Protein AF-A0A098VR65-F1 (afdb_monomer_lite)

Foldseek 3Di:
DDDPPPDPPDDPVNVVVVVVVVVVVVVVVVVVVVVCVVPPPDDDDDDPDDDDDDDDDDDDDDDDPDPPPDPPVVVVVVVVVVVVVVVVVVVVVVVPDPDPPPPPPVPPPPPVDPPPVVVVVVVVVVVVVVVVPPDDDPPPDPPPDPDVPFAWDWDQDPVRDTDTDGPVVNVVVVVVCVVVPPPVPPPPCDPDPPDPPDPPPCPDDDPVPPPPPDDDDDDDFDPDPVSNVVVVVVVVVVVVVVVVVVVVVVVVVVVVVVVVVVVVVVVVVVVVVVVVVVVPDDPPDD

Radius of gyration: 36.66 Å; chains: 1; bounding box: 61×102×106 Å

InterPro domains:
  IPR025066 Coiled-coil domain-containing protein 174-like [PTHR15885] (1-271)

Secondary structure (DSSP, 8-state):
-----------HHHHHHHHHHHHHHHHHHHHHHHHHTTTTT--------PPPP-----PPPP--------HHHHHHHHHHHHHHHHHHHHHHHHHSSS------GGGS--TT---THHHHHHHHHHHHHHTT--SS-----------TTPPEEEEE-TTS-EEEEEHHHHHHHHHHHHHTT-------------------------GGG----SS-------SSHHHHHHHHHHHHHHHHHHHHHHHHHHHHHHHHHHHHHHHHHHHHHHHHHHHHHHHT------

pLDDT: mean 73.15, std 18.18, range [39.41, 98.38]

Organism: NCBI:txid1485682

Structure (mmCIF, N/CA/C/O backbone):
data_AF-A0A098VR65-F1
#
_entry.id   AF-A0A098VR65-F1
#
loop_
_atom_site.group_PDB
_atom_site.id
_atom_site.type_symbol
_atom_site.label_atom_id
_atom_site.label_alt_id
_atom_site.label_comp_id
_atom_site.label_asym_id
_atom_site.label_entity_id
_atom_site.label_seq_id
_atom_site.pdbx_PDB_ins_code
_atom_site.Cartn_x
_atom_site.Cartn_y
_atom_site.Cartn_z
_atom_site.occupancy
_atom_site.B_iso_or_equiv
_atom_site.auth_seq_id
_atom_site.auth_comp_id
_atom_site.auth_asym_id
_atom_site.auth_atom_id
_atom_site.pdbx_PDB_model_num
ATOM 1 N N . MET A 1 1 ? 15.413 -15.445 46.613 1.00 42.34 1 MET A N 1
ATOM 2 C CA . MET A 1 1 ? 15.550 -13.972 46.641 1.00 42.34 1 MET A CA 1
ATOM 3 C C . MET A 1 1 ? 14.352 -13.384 45.907 1.00 42.34 1 MET A C 1
ATOM 5 O O . MET A 1 1 ? 14.275 -13.543 44.699 1.00 42.34 1 MET A O 1
ATOM 9 N N . ASN A 1 2 ? 13.387 -12.808 46.631 1.00 39.41 2 ASN A N 1
ATOM 10 C CA . ASN A 1 2 ? 12.180 -12.217 46.042 1.00 39.41 2 ASN A CA 1
ATOM 11 C C . ASN A 1 2 ? 12.468 -10.777 45.615 1.00 39.41 2 ASN A C 1
ATOM 13 O O . ASN A 1 2 ? 12.730 -9.915 46.453 1.00 39.41 2 ASN A O 1
ATOM 17 N N . VAL A 1 3 ? 12.433 -10.530 44.307 1.00 58.72 3 VAL A N 1
ATOM 18 C CA . VAL A 1 3 ? 12.558 -9.192 43.729 1.00 58.72 3 VAL A CA 1
ATOM 19 C C . VAL A 1 3 ? 11.174 -8.550 43.758 1.00 58.72 3 VAL A C 1
ATOM 21 O O . VAL A 1 3 ? 10.331 -8.810 42.903 1.00 58.72 3 VAL A O 1
ATOM 24 N N . ASN A 1 4 ? 10.920 -7.734 44.779 1.00 51.53 4 ASN A N 1
ATOM 25 C CA . ASN A 1 4 ? 9.705 -6.931 44.863 1.00 51.53 4 ASN A CA 1
ATOM 26 C C . ASN A 1 4 ? 9.792 -5.779 43.850 1.00 51.53 4 ASN A C 1
ATOM 28 O O . ASN A 1 4 ? 10.415 -4.751 44.119 1.00 51.53 4 ASN A O 1
ATOM 32 N N . ASN A 1 5 ? 9.153 -5.938 42.690 1.00 53.94 5 ASN A N 1
ATOM 33 C CA . ASN A 1 5 ? 8.942 -4.843 41.746 1.00 53.94 5 ASN A CA 1
ATOM 34 C C . ASN A 1 5 ? 7.901 -3.868 42.314 1.00 53.94 5 ASN A C 1
ATOM 36 O O . ASN A 1 5 ? 6.694 -4.040 42.159 1.00 53.94 5 ASN A O 1
ATOM 40 N N . SER A 1 6 ? 8.390 -2.827 42.987 1.00 48.03 6 SER A N 1
ATOM 41 C CA . SER A 1 6 ? 7.591 -1.679 43.414 1.00 48.03 6 SER A CA 1
ATOM 42 C C . SER A 1 6 ? 7.274 -0.800 42.202 1.00 48.03 6 SER A C 1
ATOM 44 O O . SER A 1 6 ? 7.999 0.142 41.873 1.00 48.03 6 SER A O 1
ATOM 46 N N . TYR A 1 7 ? 6.196 -1.125 41.490 1.00 59.00 7 TYR A N 1
ATOM 47 C CA . TYR A 1 7 ? 5.623 -0.214 40.508 1.00 59.00 7 TYR A CA 1
ATOM 48 C C . TYR A 1 7 ? 4.927 0.915 41.269 1.00 59.00 7 TYR A C 1
ATOM 50 O O . TYR A 1 7 ? 3.869 0.718 41.865 1.00 59.00 7 TYR A O 1
ATOM 58 N N . LYS A 1 8 ? 5.530 2.110 41.270 1.00 69.38 8 LYS A N 1
ATOM 59 C CA . LYS A 1 8 ? 4.869 3.326 41.759 1.00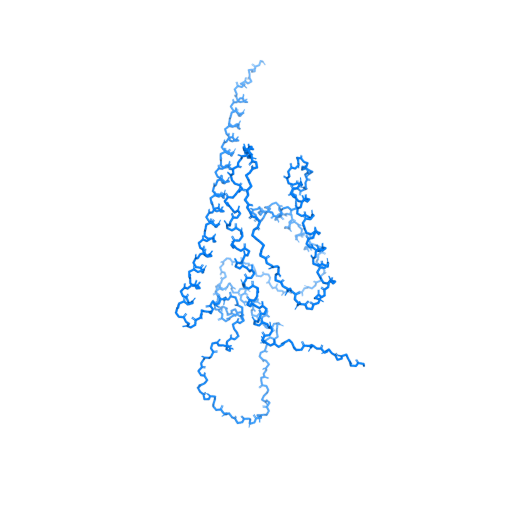 69.38 8 LYS A CA 1
ATOM 60 C C . LYS A 1 8 ? 3.571 3.506 40.971 1.00 69.38 8 LYS A C 1
ATOM 62 O O . LYS A 1 8 ? 3.609 3.785 39.774 1.00 69.38 8 LYS A O 1
ATOM 67 N N . SER A 1 9 ? 2.434 3.327 41.637 1.00 68.81 9 SER A N 1
ATOM 68 C CA . SER A 1 9 ? 1.108 3.517 41.058 1.00 68.81 9 SER A CA 1
ATOM 69 C C . SER A 1 9 ? 0.955 4.975 40.623 1.00 68.81 9 SER A C 1
ATOM 71 O O . SER A 1 9 ? 0.789 5.872 41.453 1.00 68.81 9 SER A O 1
ATOM 73 N N . ILE A 1 10 ? 1.049 5.230 39.321 1.00 67.50 10 ILE A N 1
ATOM 74 C CA . ILE A 1 10 ? 0.751 6.544 38.754 1.00 67.50 10 ILE A CA 1
ATOM 75 C C . ILE A 1 10 ? -0.760 6.738 38.883 1.00 67.50 10 ILE A C 1
ATOM 77 O O . ILE A 1 10 ? -1.541 5.971 38.324 1.00 67.50 10 ILE A O 1
ATOM 81 N N . SER A 1 11 ? -1.173 7.747 39.652 1.00 79.00 11 SER A N 1
ATOM 82 C CA . SER A 1 11 ? -2.590 8.069 39.827 1.00 79.00 11 SER A CA 1
ATOM 83 C C . SER A 1 11 ? -3.238 8.376 38.474 1.00 79.00 11 SER A C 1
ATOM 85 O O . SER A 1 11 ? -2.677 9.123 37.668 1.00 79.00 11 SER A O 1
ATOM 87 N N . GLN A 1 12 ? -4.434 7.839 38.224 1.00 78.56 12 GLN A N 1
ATOM 88 C CA . GLN A 1 12 ? -5.176 8.055 36.975 1.00 78.56 12 GLN A CA 1
ATOM 89 C C . GLN A 1 12 ? -5.408 9.549 36.679 1.00 78.56 12 GLN A C 1
ATOM 91 O O . GLN A 1 12 ? -5.411 9.960 35.517 1.00 78.56 12 GLN A O 1
ATOM 96 N N . SER A 1 13 ? -5.504 10.391 37.714 1.00 81.19 13 SER A N 1
ATOM 97 C CA . SER A 1 13 ? -5.611 11.847 37.555 1.00 81.19 13 SER A CA 1
ATOM 98 C C . SER A 1 13 ? -4.344 12.482 36.966 1.00 81.19 13 SER A C 1
ATOM 100 O O . SER A 1 13 ? -4.431 13.442 36.201 1.00 81.19 13 SER A O 1
ATOM 102 N N . SER A 1 14 ? -3.163 11.916 37.241 1.00 84.06 14 SER A N 1
ATOM 103 C CA . SER A 1 14 ? -1.891 12.361 36.658 1.00 84.06 14 SER A CA 1
ATOM 104 C C . SER A 1 14 ? -1.839 12.082 35.155 1.00 84.06 14 SER A C 1
ATOM 106 O O . SER A 1 14 ? -1.397 12.934 34.385 1.00 84.06 14 SER A O 1
ATOM 108 N N . ILE A 1 15 ? -2.379 10.939 34.722 1.00 84.50 15 ILE A N 1
ATOM 109 C CA . ILE A 1 15 ? -2.464 10.569 33.303 1.00 84.50 15 ILE A CA 1
ATOM 110 C C . ILE A 1 15 ? -3.396 11.529 32.550 1.00 84.50 15 ILE A C 1
ATOM 112 O O . ILE A 1 15 ? -3.054 11.993 31.461 1.00 84.50 15 ILE A O 1
ATOM 116 N N . LEU A 1 16 ? -4.548 11.874 33.136 1.00 86.00 16 LEU A N 1
ATOM 117 C CA . LEU A 1 16 ? -5.486 12.831 32.540 1.00 86.00 16 LEU A CA 1
ATOM 118 C C . LEU A 1 16 ? -4.879 14.236 32.420 1.00 86.00 16 LEU A C 1
ATOM 120 O O . LEU A 1 16 ? -4.989 14.860 31.362 1.00 86.00 16 LEU A O 1
ATOM 124 N N . ASN A 1 17 ? -4.170 14.700 33.451 1.00 86.62 17 ASN A N 1
ATOM 125 C CA . ASN A 1 17 ? -3.480 15.991 33.420 1.00 86.62 17 ASN A CA 1
ATOM 126 C C . ASN A 1 17 ? -2.364 16.025 32.366 1.00 86.62 17 ASN A C 1
ATOM 128 O O . ASN A 1 17 ? -2.275 16.985 31.599 1.00 86.62 17 ASN A O 1
ATOM 132 N N . LEU A 1 18 ? -1.566 14.956 32.262 1.00 87.50 18 LEU A N 1
ATOM 133 C CA . LEU A 1 18 ? -0.520 14.835 31.245 1.00 87.50 18 LEU A CA 1
ATOM 134 C C . LEU A 1 18 ? -1.115 14.852 29.829 1.00 87.50 18 LEU A C 1
ATOM 136 O O . LEU A 1 18 ? -0.605 15.529 28.936 1.00 87.50 18 LEU A O 1
ATOM 140 N N . LYS A 1 19 ? -2.233 14.145 29.628 1.00 92.06 19 LYS A N 1
ATOM 141 C CA . LYS A 1 19 ? -2.954 14.130 28.352 1.00 92.06 19 LYS A CA 1
ATOM 142 C C . LYS A 1 19 ? -3.445 15.533 27.988 1.00 92.06 19 LYS A C 1
ATOM 144 O O . LYS A 1 19 ? -3.206 15.979 26.868 1.00 92.06 19 LYS A O 1
ATOM 149 N N . ALA A 1 20 ? -4.057 16.254 28.927 1.00 92.12 20 ALA A N 1
ATOM 150 C CA . ALA A 1 20 ? -4.518 17.624 28.706 1.00 92.12 20 ALA A CA 1
ATOM 151 C C . ALA A 1 20 ? -3.363 18.589 28.371 1.00 92.12 20 ALA A C 1
ATOM 153 O O . ALA A 1 20 ? -3.490 19.418 27.468 1.00 92.12 20 ALA A O 1
ATOM 154 N N . GLU A 1 21 ? -2.217 18.463 29.045 1.00 91.56 21 GLU A N 1
ATOM 155 C CA . GLU A 1 21 ? -1.035 19.285 28.760 1.00 91.56 21 GLU A CA 1
ATOM 156 C C . GLU A 1 21 ? -0.460 19.000 27.362 1.00 91.56 21 GLU A C 1
ATOM 158 O O . GLU A 1 21 ? -0.116 19.930 26.625 1.00 91.56 21 GLU A O 1
ATOM 163 N N . LEU A 1 22 ? -0.418 17.728 26.949 1.00 94.12 22 LEU A N 1
ATOM 164 C CA . LEU A 1 22 ? 0.014 17.339 25.605 1.00 94.12 22 LEU A CA 1
ATOM 165 C C . LEU A 1 22 ? -0.906 17.902 24.514 1.00 94.12 22 LEU A C 1
ATOM 167 O O . LEU A 1 22 ? -0.409 18.348 23.478 1.00 94.12 22 LEU A O 1
ATOM 171 N N . PHE A 1 23 ? -2.222 17.941 24.742 1.00 92.88 23 PHE A N 1
ATOM 172 C CA . PHE A 1 23 ? -3.163 18.566 23.806 1.00 92.88 23 PHE A CA 1
ATOM 173 C C . PHE A 1 23 ? -2.940 20.077 23.679 1.00 92.88 23 PHE A C 1
ATOM 175 O O . PHE A 1 23 ? -2.882 20.586 22.559 1.00 92.88 23 PHE A O 1
ATOM 182 N N . LYS A 1 24 ? -2.716 20.784 24.795 1.00 91.44 24 LYS A N 1
ATOM 183 C CA . LYS A 1 24 ? -2.393 22.222 24.773 1.00 91.44 24 LYS A CA 1
ATOM 184 C C . LYS A 1 24 ? -1.107 22.510 23.991 1.00 91.44 24 LYS A C 1
ATOM 186 O O . LYS A 1 24 ? -1.085 23.427 23.175 1.00 91.44 24 LYS A O 1
ATOM 191 N N . LYS A 1 25 ? -0.058 21.696 24.178 1.00 92.75 25 LYS A N 1
ATOM 192 C CA . LYS A 1 25 ? 1.213 21.844 23.441 1.00 92.75 25 LYS A CA 1
ATOM 193 C C . LYS A 1 25 ? 1.076 21.543 21.948 1.00 92.75 25 LYS A C 1
ATOM 195 O O . LYS A 1 25 ? 1.688 22.226 21.132 1.00 92.75 25 LYS A O 1
ATOM 200 N N . LYS A 1 26 ? 0.268 20.548 21.566 1.00 90.06 26 LYS A N 1
ATOM 201 C CA . LYS A 1 26 ? -0.009 20.275 20.145 1.00 90.06 26 LYS A CA 1
ATOM 202 C C . LYS A 1 26 ? -0.722 21.449 19.475 1.00 90.06 26 LYS A C 1
ATOM 204 O O . LYS A 1 26 ? -0.303 21.855 18.396 1.00 90.06 26 LYS A O 1
ATOM 209 N N . ALA A 1 27 ? -1.723 22.031 20.136 1.00 86.75 27 ALA A N 1
ATOM 210 C CA . ALA A 1 27 ? -2.437 23.194 19.615 1.00 86.75 27 ALA A CA 1
ATOM 211 C C . ALA A 1 27 ? -1.507 24.406 19.420 1.00 86.75 27 ALA A C 1
ATOM 213 O O . ALA A 1 27 ? -1.554 25.052 18.375 1.00 86.75 27 ALA A O 1
ATOM 214 N N . SER A 1 28 ? -0.604 24.673 20.372 1.00 85.12 28 SER A N 1
ATOM 215 C CA . SER A 1 28 ? 0.353 25.780 20.240 1.00 85.12 28 SER A CA 1
ATOM 216 C C . SER A 1 28 ? 1.370 25.550 19.116 1.00 85.12 28 SER A C 1
ATOM 218 O O . SER A 1 28 ? 1.690 26.480 18.384 1.00 85.12 28 SER A O 1
ATOM 220 N N . ILE A 1 29 ? 1.857 24.315 18.936 1.00 86.44 29 ILE A N 1
ATOM 221 C CA . ILE A 1 29 ? 2.759 23.974 17.820 1.00 86.44 29 ILE A CA 1
ATOM 222 C C . ILE A 1 29 ? 2.044 24.165 16.481 1.00 86.44 29 ILE A C 1
ATOM 224 O O . ILE A 1 29 ? 2.628 24.716 15.552 1.00 86.44 29 ILE A O 1
ATOM 228 N N . GLN A 1 30 ? 0.776 23.762 16.391 1.00 83.06 30 GLN A N 1
ATOM 229 C CA . GLN A 1 30 ? -0.008 23.914 15.171 1.00 83.06 30 GLN A CA 1
ATOM 230 C C . GLN A 1 30 ? -0.247 25.395 14.828 1.00 83.06 30 GLN A C 1
ATOM 232 O O . GLN A 1 30 ? -0.102 25.786 13.669 1.00 83.06 30 GLN A O 1
ATOM 237 N N . GLN A 1 31 ? -0.509 26.244 15.828 1.00 82.06 31 GLN A N 1
ATOM 238 C CA . GLN A 1 31 ? -0.603 27.696 15.634 1.00 82.06 31 GLN A CA 1
ATOM 239 C C . GLN A 1 31 ? 0.708 28.304 15.115 1.00 82.06 31 GLN A C 1
ATOM 241 O O . GLN A 1 31 ? 0.678 29.073 14.157 1.00 82.06 31 GLN A O 1
ATOM 246 N N . VAL A 1 32 ? 1.857 27.920 15.682 1.00 79.00 32 VAL A N 1
ATOM 247 C CA . VAL A 1 32 ? 3.172 28.397 15.212 1.00 79.00 32 VAL A CA 1
ATOM 248 C C . VAL A 1 32 ? 3.486 27.876 13.806 1.00 79.00 32 VAL A C 1
ATOM 250 O O . VAL A 1 32 ? 4.013 28.620 12.983 1.00 79.00 32 VAL A O 1
ATOM 253 N N . SER A 1 33 ? 3.119 26.629 13.489 1.00 79.31 33 SER A N 1
ATOM 254 C CA . SER A 1 33 ? 3.328 26.073 12.147 1.00 79.31 33 SER A CA 1
ATOM 255 C C . SER A 1 33 ? 2.524 26.815 11.078 1.00 79.31 33 SER A C 1
ATOM 257 O O . SER A 1 33 ? 3.058 27.111 10.014 1.00 79.31 33 SER A O 1
ATOM 259 N N . ASN A 1 34 ? 1.284 27.206 11.386 1.00 70.56 34 ASN A N 1
ATOM 260 C CA . ASN A 1 34 ? 0.443 27.967 10.464 1.00 70.56 34 ASN A CA 1
ATOM 261 C C . ASN A 1 34 ? 0.915 29.422 10.312 1.00 70.56 34 ASN A C 1
ATOM 263 O O . ASN A 1 34 ? 0.757 30.002 9.242 1.00 70.56 34 ASN A O 1
ATOM 267 N N . ALA A 1 35 ? 1.513 30.006 11.354 1.00 70.44 35 ALA A N 1
ATOM 268 C CA . ALA A 1 35 ? 2.103 31.341 11.279 1.00 70.44 35 ALA A CA 1
ATOM 269 C C . ALA A 1 35 ? 3.376 31.371 10.410 1.00 70.44 35 ALA A C 1
ATOM 271 O O . ALA A 1 35 ? 3.580 32.322 9.659 1.00 70.44 35 ALA A O 1
ATOM 272 N N . ASN A 1 36 ? 4.197 30.316 10.460 1.00 56.38 36 ASN A N 1
ATOM 273 C CA . ASN A 1 36 ? 5.455 30.248 9.708 1.00 56.38 36 ASN A CA 1
ATOM 274 C C . ASN A 1 36 ? 5.290 29.779 8.254 1.00 56.38 36 ASN A C 1
ATOM 276 O O . ASN A 1 36 ? 6.124 30.110 7.416 1.00 56.38 36 ASN A O 1
ATOM 280 N N . LEU A 1 37 ? 4.203 29.078 7.909 1.00 55.00 37 LEU A N 1
ATOM 281 C CA . LEU A 1 37 ? 3.961 28.621 6.531 1.00 55.00 37 LEU A CA 1
ATOM 282 C C . LEU A 1 37 ? 3.712 29.759 5.522 1.00 55.00 37 LEU A C 1
ATOM 284 O O . LEU A 1 37 ? 3.783 29.526 4.320 1.00 55.00 37 LEU A O 1
ATOM 288 N N . ASN A 1 38 ? 3.470 30.985 5.994 1.00 52.78 38 ASN A N 1
ATOM 289 C CA . ASN A 1 38 ? 3.334 32.170 5.142 1.00 52.78 38 ASN A CA 1
ATOM 290 C C . ASN A 1 38 ? 4.647 32.952 4.942 1.00 52.78 38 ASN A C 1
ATOM 292 O O . ASN A 1 38 ? 4.633 33.948 4.223 1.00 52.78 38 ASN A O 1
ATOM 296 N N . GLN A 1 39 ? 5.769 32.547 5.554 1.00 55.59 39 GLN A N 1
ATOM 297 C CA . GLN A 1 39 ? 7.037 33.291 5.448 1.00 55.59 39 GLN A CA 1
ATOM 298 C C . GLN A 1 39 ? 8.069 32.676 4.488 1.00 55.59 39 GLN A C 1
ATOM 300 O O . GLN A 1 39 ? 8.936 33.403 4.012 1.00 55.59 39 GLN A O 1
ATOM 305 N N . ASP A 1 40 ? 7.940 31.402 4.103 1.00 49.81 40 ASP A N 1
ATOM 306 C CA . ASP A 1 40 ? 9.005 30.691 3.367 1.00 49.81 40 ASP A CA 1
ATOM 307 C C . ASP A 1 40 ? 8.806 30.588 1.839 1.00 49.81 40 ASP A C 1
ATOM 309 O O . ASP A 1 40 ? 9.480 29.804 1.173 1.00 49.81 40 ASP A O 1
ATOM 313 N N . LEU A 1 41 ? 7.919 31.396 1.243 1.00 47.75 41 LEU A N 1
ATOM 314 C CA . LEU A 1 41 ? 7.639 31.363 -0.207 1.00 47.75 41 LEU A CA 1
ATOM 315 C C . LEU A 1 41 ? 7.995 32.640 -0.986 1.00 47.75 41 LEU A C 1
ATOM 317 O O . LEU A 1 41 ? 7.588 32.778 -2.138 1.00 47.75 41 LEU A O 1
ATOM 321 N N . TYR A 1 42 ? 8.813 33.538 -0.425 1.00 46.00 42 TYR A N 1
ATOM 322 C CA . TYR A 1 42 ? 9.376 34.659 -1.186 1.00 46.00 42 TYR A CA 1
ATOM 323 C C . TYR A 1 42 ? 10.905 34.665 -1.188 1.00 46.00 42 TYR A C 1
ATOM 325 O O . TYR A 1 42 ? 11.576 34.983 -0.209 1.00 46.00 42 TYR A O 1
ATOM 333 N N . PHE A 1 43 ? 11.431 34.350 -2.370 1.00 42.34 43 PHE A N 1
ATOM 334 C CA . PHE A 1 43 ? 12.761 34.698 -2.844 1.00 42.34 43 PHE A CA 1
ATOM 335 C C . PHE A 1 43 ? 13.153 36.142 -2.467 1.00 42.34 43 PHE A C 1
ATOM 337 O O . PHE A 1 43 ? 12.475 37.103 -2.818 1.00 42.34 43 PHE A O 1
ATOM 344 N N . SER A 1 44 ? 14.316 36.270 -1.830 1.00 50.50 44 SER A N 1
ATOM 345 C CA . SER A 1 44 ? 15.375 37.225 -2.177 1.00 50.50 44 SER A CA 1
ATOM 346 C C . SER A 1 44 ? 14.976 38.652 -2.582 1.00 50.50 44 SER A C 1
ATOM 348 O O . SER A 1 44 ? 15.230 39.062 -3.711 1.00 50.50 44 SER A O 1
ATOM 350 N N . VAL A 1 45 ? 14.526 39.477 -1.636 1.00 43.31 45 VAL A N 1
ATOM 351 C CA . VAL A 1 45 ? 14.796 40.926 -1.678 1.00 43.31 45 VAL A CA 1
ATOM 352 C C . VAL A 1 45 ? 15.132 41.378 -0.264 1.00 43.31 45 VAL A C 1
ATOM 354 O O . VAL A 1 45 ? 14.301 41.279 0.628 1.00 43.31 45 VAL A O 1
ATOM 357 N N . LYS A 1 46 ? 16.364 41.850 -0.040 1.00 46.34 46 LYS A N 1
ATOM 358 C CA . LYS A 1 46 ? 16.786 42.457 1.231 1.00 46.34 46 LYS A CA 1
ATOM 359 C C . LYS A 1 46 ? 16.045 43.790 1.411 1.00 46.34 46 LYS A C 1
ATOM 361 O O . LYS A 1 46 ? 16.352 44.717 0.656 1.00 46.34 46 LYS A O 1
ATOM 366 N N . PRO A 1 47 ? 15.142 43.961 2.392 1.00 44.97 47 PRO A N 1
ATOM 367 C CA . PRO A 1 47 ? 14.639 45.285 2.698 1.00 44.97 47 PRO A CA 1
ATOM 368 C C . PRO A 1 47 ? 15.659 45.998 3.597 1.00 44.97 47 PRO A C 1
ATOM 370 O O . PRO A 1 47 ? 15.982 45.545 4.695 1.00 44.97 47 PRO A O 1
ATOM 373 N N . LYS A 1 48 ? 16.193 47.127 3.120 1.00 53.34 48 LYS A N 1
ATOM 374 C CA . LYS A 1 48 ? 16.805 48.138 3.991 1.00 53.34 48 LYS A CA 1
ATOM 375 C C . LYS A 1 48 ? 15.672 48.763 4.805 1.00 53.34 48 LYS A C 1
ATOM 377 O O . LYS A 1 48 ? 14.880 49.514 4.245 1.00 53.34 48 LYS A O 1
ATOM 382 N N . VAL A 1 49 ? 15.601 48.458 6.097 1.00 49.47 49 VAL A N 1
ATOM 383 C CA . VAL A 1 49 ? 14.695 49.130 7.036 1.00 49.47 49 VAL A CA 1
ATOM 384 C C . VAL A 1 49 ? 15.541 49.918 8.031 1.00 49.47 49 VAL A C 1
ATOM 386 O O . VAL A 1 49 ? 16.434 49.377 8.679 1.00 49.47 49 VAL A O 1
ATOM 389 N N . SER A 1 50 ? 15.290 51.223 8.070 1.00 55.16 50 SER A N 1
ATOM 390 C CA . SER A 1 50 ? 15.833 52.192 9.018 1.00 55.16 50 SER A CA 1
ATOM 391 C C . SER A 1 50 ? 15.322 51.935 10.444 1.00 55.16 50 SER A C 1
ATOM 393 O O . SER A 1 50 ? 14.215 51.424 10.615 1.00 55.16 50 SER A O 1
ATOM 395 N N . PRO A 1 51 ? 16.089 52.312 11.483 1.00 54.72 51 PRO A N 1
ATOM 396 C CA . PRO A 1 51 ? 15.669 52.145 12.869 1.00 54.72 51 PRO A CA 1
ATOM 397 C C . PRO A 1 51 ? 14.551 53.142 13.204 1.00 54.72 51 PRO A C 1
ATOM 399 O O . PRO A 1 51 ? 14.750 54.354 13.147 1.00 54.72 51 PRO A O 1
ATOM 402 N N . SER A 1 52 ? 13.372 52.627 13.552 1.00 52.38 52 SER A N 1
ATOM 403 C CA . SER A 1 52 ? 12.302 53.382 14.209 1.00 52.38 52 SER A CA 1
ATOM 404 C C . SER A 1 52 ? 12.309 53.040 15.707 1.00 52.38 52 SER A C 1
ATOM 406 O O . SER A 1 52 ? 12.384 51.856 16.045 1.00 52.38 52 SER A O 1
ATOM 408 N N . PRO A 1 53 ? 12.266 54.042 16.604 1.00 60.16 53 PRO A N 1
ATOM 409 C CA . PRO A 1 53 ? 12.229 53.841 18.046 1.00 60.16 53 PRO A CA 1
ATOM 410 C C . PRO A 1 53 ? 10.778 53.663 18.502 1.00 60.16 53 PRO A C 1
ATOM 412 O O . PRO A 1 53 ? 9.954 54.548 18.278 1.00 60.16 53 PRO A O 1
ATOM 415 N N . VAL A 1 54 ? 10.458 52.541 19.151 1.00 45.66 54 VAL A N 1
ATOM 416 C CA . VAL A 1 54 ? 9.184 52.383 19.866 1.00 45.66 54 VAL A CA 1
ATOM 417 C C . VAL A 1 54 ? 9.440 51.798 21.249 1.00 45.66 54 VAL A C 1
ATOM 419 O O . VAL A 1 54 ? 10.202 50.850 21.423 1.00 45.66 54 VAL A O 1
ATOM 422 N N . GLU A 1 55 ? 8.806 52.470 22.199 1.00 51.09 55 GLU A N 1
ATOM 423 C CA . GLU A 1 55 ? 8.928 52.428 23.644 1.00 51.09 55 GLU A CA 1
ATOM 424 C C . GLU A 1 55 ? 8.821 51.040 24.283 1.00 51.09 55 GLU A C 1
ATOM 426 O O . GLU A 1 55 ? 7.975 50.200 23.972 1.00 51.09 55 GLU A O 1
ATOM 431 N N . GLU A 1 56 ? 9.698 50.868 25.263 1.00 49.91 56 GLU A N 1
ATOM 432 C CA . GLU A 1 56 ? 9.856 49.737 26.156 1.00 49.91 56 GLU A CA 1
ATOM 433 C C . GLU A 1 56 ? 8.755 49.750 27.232 1.00 49.91 56 GLU A C 1
ATOM 435 O O . GLU A 1 56 ? 8.897 50.339 28.303 1.00 49.91 56 GLU A O 1
ATOM 440 N N . ALA A 1 57 ? 7.627 49.091 26.955 1.00 53.00 57 ALA A N 1
ATOM 441 C CA . ALA A 1 57 ? 6.628 48.789 27.977 1.00 53.00 57 ALA A CA 1
ATOM 442 C C . ALA A 1 57 ? 7.100 47.595 28.826 1.00 53.00 57 ALA A C 1
ATOM 444 O O . ALA A 1 57 ? 7.066 46.438 28.402 1.00 53.00 57 ALA A O 1
ATOM 445 N N . GLN A 1 58 ? 7.550 47.898 30.044 1.00 49.53 58 GLN A N 1
ATOM 446 C CA . GLN A 1 58 ? 7.985 46.943 31.061 1.00 49.53 58 GLN A CA 1
ATOM 447 C C . GLN A 1 58 ? 6.824 46.042 31.516 1.00 49.53 58 GLN A C 1
ATOM 449 O O . GLN A 1 58 ? 6.043 46.399 32.397 1.00 49.53 58 GLN A O 1
ATOM 454 N N . ILE A 1 59 ? 6.728 44.839 30.949 1.00 56.50 59 ILE A N 1
ATOM 455 C CA . ILE A 1 59 ? 5.899 43.760 31.502 1.00 56.50 59 ILE A CA 1
ATOM 456 C C . ILE A 1 59 ? 6.781 42.949 32.467 1.00 56.50 59 ILE A C 1
ATOM 458 O O . ILE A 1 59 ? 7.793 42.390 32.033 1.00 56.50 59 ILE A O 1
ATOM 462 N N . PRO A 1 60 ? 6.449 42.860 33.769 1.00 63.19 60 PRO A N 1
ATOM 463 C CA . PRO A 1 60 ? 7.264 42.119 34.724 1.00 63.19 60 PRO A CA 1
ATOM 464 C C . PRO A 1 60 ? 7.259 40.613 34.400 1.00 63.19 60 PRO A C 1
ATOM 466 O O . PRO A 1 60 ? 6.207 40.049 34.082 1.00 63.19 60 PRO A O 1
ATOM 469 N N . PRO A 1 61 ? 8.412 39.924 34.499 1.00 55.78 61 PRO A N 1
ATOM 470 C CA . PRO A 1 61 ? 8.499 38.507 34.182 1.00 55.78 61 PRO A CA 1
ATOM 471 C C . PRO A 1 61 ? 7.694 37.672 35.195 1.00 55.78 61 PRO A C 1
ATOM 473 O O . PRO A 1 61 ? 7.830 37.869 36.408 1.00 55.78 61 PRO A O 1
ATOM 476 N N . PRO A 1 62 ? 6.885 36.695 34.745 1.00 54.03 62 PRO A N 1
ATOM 477 C CA . PRO A 1 62 ? 6.172 35.805 35.650 1.00 54.03 62 PRO A CA 1
ATOM 478 C C . PRO A 1 62 ? 7.168 34.928 36.422 1.00 54.03 62 PRO A C 1
ATOM 480 O O . PRO A 1 62 ? 7.957 34.179 35.838 1.00 54.03 62 PRO A O 1
ATOM 483 N N . LYS A 1 63 ? 7.115 35.013 37.756 1.00 53.44 63 LYS A N 1
ATOM 484 C CA . LYS A 1 63 ? 7.905 34.201 38.691 1.00 53.44 63 LYS A CA 1
ATOM 485 C C . LYS A 1 63 ? 7.541 32.720 38.525 1.00 53.44 63 LYS A C 1
ATOM 487 O O . LYS A 1 63 ? 6.502 32.269 38.996 1.00 53.44 63 LYS A O 1
ATOM 492 N N . LYS A 1 64 ? 8.400 31.951 37.850 1.00 48.94 64 LYS A N 1
ATOM 493 C CA . LYS A 1 64 ? 8.279 30.490 37.723 1.00 48.94 64 LYS A CA 1
ATOM 494 C C . LYS A 1 64 ? 8.911 29.807 38.939 1.00 48.94 64 LYS A C 1
ATOM 496 O O . LYS A 1 64 ? 10.081 29.445 38.907 1.00 48.94 64 LYS A O 1
ATOM 501 N N . SER A 1 65 ? 8.139 29.616 40.005 1.00 47.31 65 SER A N 1
ATOM 502 C CA . SER A 1 65 ? 8.486 28.722 41.117 1.00 47.31 65 SER A CA 1
ATOM 503 C C . SER A 1 65 ? 8.005 27.301 40.800 1.00 47.31 65 SER A C 1
ATOM 505 O O . SER A 1 65 ? 6.953 26.867 41.262 1.00 47.31 65 SER A O 1
ATOM 507 N N . GLY A 1 66 ? 8.743 26.597 39.944 1.00 56.34 66 GLY A N 1
ATOM 508 C CA . GLY A 1 66 ? 8.571 25.160 39.722 1.00 56.34 66 GLY A CA 1
ATOM 509 C C . GLY A 1 66 ? 9.796 24.410 40.253 1.00 56.34 66 GLY A C 1
ATOM 510 O O . GLY A 1 66 ? 10.909 24.911 40.077 1.00 56.34 66 GLY A O 1
ATOM 511 N N . PRO A 1 67 ? 9.633 23.245 40.905 1.00 58.62 67 PRO A N 1
ATOM 512 C CA . PRO A 1 67 ? 10.762 22.450 41.377 1.00 58.62 67 PRO A CA 1
ATOM 513 C C . PRO A 1 67 ? 11.658 22.036 40.194 1.00 58.62 67 PRO A C 1
ATOM 515 O O . PRO A 1 67 ? 11.155 21.852 39.082 1.00 58.62 67 PRO A O 1
ATOM 518 N N . PRO A 1 68 ? 12.982 21.902 40.396 1.00 56.12 68 PRO A N 1
ATOM 519 C CA . PRO A 1 68 ? 13.925 21.586 39.330 1.00 56.12 68 PRO A CA 1
ATOM 520 C C . PRO A 1 68 ? 13.683 20.156 38.828 1.00 56.12 68 PRO A C 1
ATOM 522 O O . PRO A 1 68 ? 14.202 19.194 39.388 1.00 56.12 68 PRO A O 1
ATOM 525 N N . LEU A 1 69 ? 12.871 20.011 37.777 1.00 57.41 69 LEU A N 1
ATOM 526 C CA . LEU A 1 69 ? 12.643 18.728 37.120 1.00 57.41 69 LEU A CA 1
ATOM 527 C C . LEU A 1 69 ? 13.944 18.224 36.478 1.00 57.41 69 LEU A C 1
ATOM 529 O O . LEU A 1 69 ? 14.516 18.860 35.593 1.00 57.41 69 LEU A O 1
ATOM 533 N N . GLU A 1 70 ? 14.376 17.069 36.977 1.00 61.62 70 GLU A N 1
ATOM 534 C CA . GLU A 1 70 ? 15.281 16.066 36.411 1.00 61.62 70 GLU A CA 1
ATOM 535 C C . GLU A 1 70 ? 15.937 16.429 35.064 1.00 61.62 70 GLU A C 1
ATOM 537 O O . GLU A 1 70 ? 15.439 16.173 33.965 1.00 61.62 70 GLU A O 1
ATOM 542 N N . LYS A 1 71 ? 17.153 16.968 35.167 1.00 58.06 71 LYS A N 1
ATOM 543 C CA . LYS A 1 71 ? 18.050 17.268 34.046 1.00 58.06 71 LYS A CA 1
ATOM 544 C C . LYS A 1 71 ? 18.569 16.038 33.255 1.00 58.06 71 LYS A C 1
ATOM 546 O O . LYS A 1 71 ? 18.725 16.192 32.044 1.00 58.06 71 LYS A O 1
ATOM 551 N N . PRO A 1 72 ? 18.779 14.822 33.818 1.00 58.44 72 PRO A N 1
ATOM 552 C CA . PRO A 1 72 ? 19.511 13.775 33.089 1.00 58.44 72 PRO A CA 1
ATOM 553 C C . PRO A 1 72 ? 18.690 13.075 31.991 1.00 58.44 72 PRO A C 1
ATOM 555 O O . PRO A 1 72 ? 19.255 12.597 31.007 1.00 58.44 72 PRO A O 1
ATOM 558 N N . LEU A 1 73 ? 17.356 13.028 32.102 1.00 63.91 73 LEU A N 1
ATOM 559 C CA . LEU A 1 73 ? 16.506 12.427 31.062 1.00 63.91 73 LEU A CA 1
ATOM 560 C C . LEU A 1 73 ? 16.449 13.311 29.805 1.00 63.91 73 LEU A C 1
ATOM 562 O O . LEU A 1 73 ? 16.479 12.814 28.679 1.00 63.91 73 LEU A O 1
ATOM 566 N N . ASN A 1 74 ? 16.442 14.631 30.001 1.00 73.38 74 ASN A N 1
ATOM 567 C CA . ASN A 1 74 ? 16.420 15.605 28.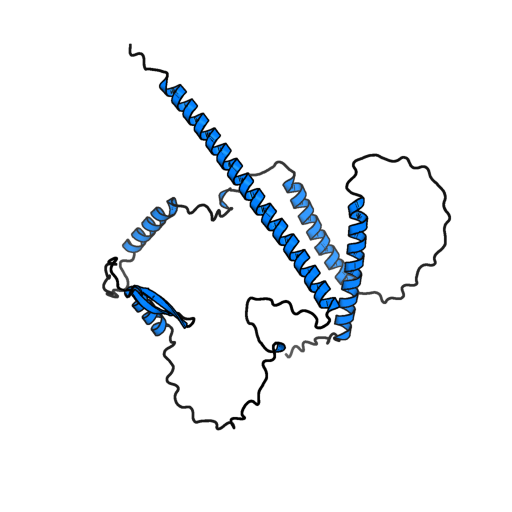913 1.00 73.38 74 ASN A CA 1
ATOM 568 C C . ASN A 1 74 ? 17.703 15.575 28.075 1.00 73.38 74 ASN A C 1
ATOM 570 O O . ASN A 1 74 ? 17.649 15.813 26.870 1.00 73.38 74 ASN A O 1
ATOM 574 N N . GLU A 1 75 ? 18.848 15.248 28.672 1.00 81.06 75 GLU A N 1
ATOM 575 C CA . GLU A 1 75 ? 20.117 15.134 27.947 1.00 81.06 75 GLU A CA 1
ATOM 576 C C . GLU A 1 75 ? 20.152 13.905 27.035 1.00 81.06 75 GLU A C 1
ATOM 578 O O . GLU A 1 75 ? 20.549 14.022 25.877 1.00 81.06 75 GLU A O 1
ATOM 583 N N . LYS A 1 76 ? 19.636 12.754 27.491 1.00 78.88 76 LYS A N 1
ATOM 584 C CA . LYS A 1 76 ? 19.516 11.548 26.650 1.00 78.88 76 LYS A CA 1
ATOM 585 C C . LYS A 1 76 ? 18.575 11.760 25.466 1.00 78.88 76 LYS A C 1
ATOM 587 O O . LYS A 1 76 ? 18.871 11.322 24.356 1.00 78.88 76 LYS A O 1
ATOM 592 N N . ILE A 1 77 ? 17.460 12.458 25.688 1.00 81.50 77 ILE A N 1
ATOM 593 C CA . ILE A 1 77 ? 16.503 12.802 24.626 1.00 81.50 77 ILE A CA 1
ATOM 594 C C . ILE A 1 77 ? 17.134 13.783 23.627 1.00 81.50 77 ILE A C 1
ATOM 596 O O . ILE A 1 77 ? 16.977 13.621 22.419 1.00 81.50 77 ILE A O 1
ATOM 600 N N . LYS A 1 78 ? 17.899 14.772 24.104 1.00 87.44 78 LYS A N 1
ATOM 601 C CA . LYS A 1 78 ? 18.640 15.688 23.226 1.00 87.44 78 LYS A CA 1
ATOM 602 C C . LYS A 1 78 ? 19.699 14.954 22.406 1.00 87.44 78 LYS A C 1
ATOM 604 O O . LYS A 1 78 ? 19.776 15.185 21.206 1.00 87.44 78 LYS A O 1
ATOM 609 N N . LEU A 1 79 ? 20.463 14.044 23.013 1.00 91.44 79 LEU A N 1
ATOM 610 C CA . LEU A 1 79 ? 21.463 13.227 22.318 1.00 91.44 79 LEU A CA 1
ATOM 611 C C . LEU A 1 79 ? 20.837 12.349 21.227 1.00 91.44 79 LEU A C 1
ATOM 613 O O . LEU A 1 79 ? 21.341 12.326 20.105 1.00 91.44 79 LEU A O 1
ATOM 617 N N . SER A 1 80 ? 19.720 11.674 21.517 1.00 88.62 80 SER A N 1
ATOM 618 C CA . SER A 1 80 ? 19.049 10.813 20.533 1.00 88.62 80 SER A CA 1
ATOM 619 C C . SER A 1 80 ? 18.437 11.609 19.376 1.00 88.62 80 SER A C 1
ATOM 621 O O . SER A 1 80 ? 18.540 11.191 18.220 1.00 88.62 80 SER A O 1
ATOM 623 N N . LEU A 1 81 ? 17.868 12.787 19.652 1.00 91.19 81 LEU A N 1
ATOM 624 C CA . LEU A 1 81 ? 17.383 13.699 18.615 1.00 91.19 81 LEU A CA 1
ATOM 625 C C . LEU A 1 81 ? 18.524 14.251 17.758 1.00 91.19 81 LEU A C 1
ATOM 627 O O . LEU A 1 81 ? 18.379 14.317 16.539 1.00 91.19 81 LEU A O 1
ATOM 631 N N . ASN A 1 82 ? 19.662 14.591 18.366 1.00 91.94 82 ASN A N 1
ATOM 632 C CA . ASN A 1 82 ? 20.809 15.133 17.642 1.00 91.94 82 ASN A CA 1
ATOM 633 C C . ASN A 1 82 ? 21.444 14.073 16.725 1.00 91.94 82 ASN A C 1
ATOM 635 O O . ASN A 1 82 ? 21.653 14.332 15.545 1.00 91.94 82 ASN A O 1
ATOM 639 N N . MET A 1 83 ? 21.619 12.841 17.221 1.00 91.50 83 MET A N 1
ATOM 640 C CA . MET A 1 83 ? 22.026 11.676 16.418 1.00 91.50 83 MET A CA 1
ATOM 641 C C . MET A 1 83 ? 21.106 11.452 15.210 1.00 91.50 83 MET A C 1
ATOM 643 O O . MET A 1 83 ? 21.558 11.202 14.092 1.00 91.50 83 MET A O 1
ATOM 647 N N . LYS A 1 84 ? 19.790 11.546 15.430 1.00 92.75 84 LYS A N 1
ATOM 648 C CA . LYS A 1 84 ? 18.791 11.349 14.378 1.00 92.75 84 LYS A CA 1
ATOM 649 C C . LYS A 1 84 ? 18.843 12.473 13.338 1.00 92.75 84 LYS A C 1
ATOM 651 O O . LYS A 1 84 ? 18.784 12.185 12.146 1.00 92.75 84 LYS A O 1
ATOM 656 N N . ALA A 1 85 ? 19.005 13.725 13.767 1.00 92.88 85 ALA A N 1
ATOM 657 C CA . ALA A 1 85 ? 19.165 14.874 12.876 1.00 92.88 85 ALA A CA 1
ATOM 658 C C . ALA A 1 85 ? 20.443 14.776 12.022 1.00 92.88 85 ALA A C 1
ATOM 660 O O . ALA A 1 85 ? 20.404 15.040 10.821 1.00 92.88 85 ALA A O 1
ATOM 661 N N . GLU A 1 86 ? 21.551 14.327 12.613 1.00 93.19 86 GLU A N 1
ATOM 662 C CA . GLU A 1 86 ? 22.813 14.051 11.915 1.00 93.19 86 GLU A CA 1
ATOM 663 C C . GLU A 1 86 ? 22.638 12.987 10.821 1.00 93.19 86 GLU A C 1
ATOM 665 O O . GLU A 1 86 ? 23.067 13.182 9.681 1.00 93.19 86 GLU A O 1
ATOM 670 N N . LYS A 1 87 ? 21.930 11.891 11.131 1.00 89.31 87 LYS A N 1
ATOM 671 C CA . LYS A 1 87 ? 21.612 10.837 10.157 1.00 89.31 87 LYS A CA 1
ATOM 672 C C . LYS A 1 87 ? 20.806 11.376 8.971 1.00 89.31 87 LYS A C 1
ATOM 674 O O . LYS A 1 87 ? 21.112 11.043 7.829 1.00 89.31 87 LYS A O 1
ATOM 679 N N . TYR A 1 88 ? 19.808 12.226 9.220 1.00 86.00 88 TYR A N 1
ATOM 680 C CA . TYR A 1 88 ? 19.022 12.838 8.144 1.00 86.00 88 TYR A CA 1
ATOM 681 C C . TYR A 1 88 ? 19.829 13.828 7.311 1.00 86.00 88 TYR A C 1
ATOM 683 O O . TYR A 1 88 ? 19.691 13.823 6.092 1.00 86.00 88 TYR A O 1
ATOM 691 N N . ARG A 1 89 ? 20.716 14.621 7.927 1.00 83.88 89 ARG A N 1
ATOM 692 C CA . ARG A 1 89 ? 21.649 15.478 7.180 1.00 83.88 89 ARG A CA 1
ATOM 693 C C . ARG A 1 89 ? 22.531 14.664 6.244 1.00 83.88 89 ARG A C 1
ATOM 695 O O . ARG A 1 89 ? 22.664 15.041 5.089 1.00 83.88 89 ARG A O 1
ATOM 702 N N . LYS A 1 90 ? 23.074 13.535 6.710 1.00 83.25 90 LYS A N 1
ATOM 703 C CA . LYS A 1 90 ? 23.883 12.626 5.882 1.00 83.25 90 LYS A CA 1
ATOM 704 C C . LYS A 1 90 ? 23.086 12.049 4.709 1.00 83.25 90 LYS A C 1
ATOM 706 O O . LYS A 1 90 ? 23.610 12.005 3.606 1.00 83.25 90 LYS A O 1
ATOM 711 N N . LEU A 1 91 ? 21.826 11.659 4.919 1.00 73.25 91 LEU A N 1
ATOM 712 C CA . LEU A 1 91 ? 20.951 11.175 3.840 1.00 73.25 91 LEU A CA 1
ATOM 713 C C . LEU A 1 91 ? 20.614 12.269 2.820 1.00 73.25 91 LEU A C 1
ATOM 715 O O . LEU A 1 91 ? 20.671 12.015 1.623 1.00 73.25 91 LEU A O 1
ATOM 719 N N . LEU A 1 92 ? 20.315 13.484 3.286 1.00 79.75 92 LEU A N 1
ATOM 720 C CA . LEU A 1 92 ? 20.063 14.640 2.423 1.00 79.75 92 LEU A CA 1
ATOM 721 C C . LEU A 1 92 ? 21.295 14.981 1.582 1.00 79.75 92 LEU A C 1
ATOM 723 O O . LEU A 1 92 ? 21.184 15.086 0.367 1.00 79.75 92 LEU A O 1
ATOM 727 N N . LEU A 1 93 ? 22.471 15.059 2.211 1.00 79.56 93 LEU A N 1
ATOM 728 C CA . LEU A 1 93 ? 23.726 15.348 1.517 1.00 79.56 93 LEU A CA 1
ATOM 729 C C . LEU A 1 93 ? 24.082 14.249 0.502 1.00 79.56 93 LEU A C 1
ATOM 731 O O . LEU A 1 93 ? 24.535 14.555 -0.597 1.00 79.56 93 LEU A O 1
ATOM 735 N N . LYS A 1 94 ? 23.820 12.979 0.845 1.00 64.38 94 LYS A N 1
ATOM 736 C CA . LYS A 1 94 ? 24.052 11.825 -0.036 1.00 64.38 94 LYS A CA 1
ATOM 737 C C . LYS A 1 94 ? 23.040 11.738 -1.186 1.00 64.38 94 LYS A C 1
ATOM 739 O O . LYS A 1 94 ? 23.362 11.175 -2.218 1.00 64.38 94 LYS A O 1
ATOM 744 N N . SER A 1 95 ? 21.846 12.319 -1.042 1.00 63.28 95 SER A N 1
ATOM 745 C CA . SER A 1 95 ? 20.852 12.387 -2.127 1.00 63.28 95 SER A CA 1
ATOM 746 C C . SER A 1 95 ? 21.133 13.478 -3.166 1.00 63.28 95 SER A C 1
ATOM 748 O O . SER A 1 95 ? 20.555 13.448 -4.247 1.00 63.28 95 SER A O 1
ATOM 750 N N . THR A 1 96 ? 22.008 14.437 -2.847 1.00 57.81 96 THR A N 1
ATOM 751 C CA . THR A 1 96 ? 22.308 15.596 -3.703 1.00 57.81 96 THR A CA 1
ATOM 752 C C . THR A 1 96 ? 23.669 15.532 -4.395 1.00 57.81 96 THR A C 1
ATOM 754 O O . THR A 1 96 ? 23.994 16.458 -5.129 1.00 57.81 96 THR A O 1
ATOM 757 N N . TYR A 1 97 ? 24.474 14.490 -4.160 1.00 47.38 97 TYR A N 1
ATOM 758 C CA . TYR A 1 97 ? 25.817 14.376 -4.732 1.00 47.38 97 TYR A CA 1
ATOM 759 C C . TYR A 1 97 ? 25.896 13.195 -5.703 1.00 47.38 97 TYR A C 1
ATOM 761 O O . TYR A 1 97 ? 25.523 12.077 -5.360 1.00 47.38 97 TYR A O 1
ATOM 769 N N . GLU A 1 98 ? 26.367 13.484 -6.913 1.00 52.41 98 GLU A N 1
ATOM 770 C CA . GLU A 1 98 ? 26.414 12.664 -8.132 1.00 52.41 98 GLU A CA 1
ATOM 771 C C . GLU A 1 98 ? 27.369 11.451 -8.073 1.00 52.41 98 GLU A C 1
ATOM 773 O O . GLU A 1 98 ? 27.845 10.996 -9.105 1.00 52.41 98 GLU A O 1
ATOM 778 N N . ASP A 1 99 ? 27.615 10.887 -6.890 1.00 46.84 99 ASP A N 1
ATOM 779 C CA . ASP A 1 99 ? 28.377 9.646 -6.706 1.00 46.84 99 ASP A CA 1
ATOM 780 C C . ASP A 1 99 ? 27.412 8.505 -6.366 1.00 46.84 99 ASP A C 1
ATOM 782 O O . ASP A 1 99 ? 27.328 8.000 -5.240 1.00 46.84 99 ASP A O 1
ATOM 786 N N . TYR A 1 100 ? 26.640 8.099 -7.375 1.00 47.25 100 TYR A N 1
ATOM 787 C CA . TYR A 1 100 ? 26.139 6.734 -7.411 1.00 47.25 100 TYR A CA 1
ATOM 788 C C . TYR A 1 100 ? 27.341 5.837 -7.701 1.00 47.25 100 TYR A C 1
ATOM 790 O O . TYR A 1 100 ? 27.643 5.549 -8.857 1.00 47.25 100 TYR A O 1
ATOM 798 N N . GLU A 1 101 ? 28.007 5.349 -6.651 1.00 55.50 101 GLU A N 1
ATOM 799 C CA . GLU A 1 101 ? 28.513 3.986 -6.774 1.00 55.50 101 GLU A CA 1
ATOM 800 C C . GLU A 1 101 ? 27.306 3.120 -7.156 1.00 55.50 101 GLU A C 1
ATOM 802 O O . GLU A 1 101 ? 26.265 3.231 -6.489 1.00 55.50 101 GLU A O 1
ATOM 807 N N . PRO A 1 102 ? 27.386 2.329 -8.237 1.00 56.69 102 PRO A N 1
ATOM 808 C CA . PRO A 1 102 ? 26.328 1.412 -8.609 1.00 56.69 102 PRO A CA 1
ATOM 809 C C . PRO A 1 102 ? 26.181 0.404 -7.471 1.00 56.69 102 PRO A C 1
ATOM 811 O O . PRO A 1 102 ? 26.881 -0.601 -7.404 1.00 56.69 102 PRO A O 1
ATOM 814 N N . LEU A 1 103 ? 25.287 0.714 -6.533 1.00 52.44 103 LEU A N 1
ATOM 815 C CA . LEU A 1 103 ? 24.715 -0.262 -5.629 1.00 52.44 103 LEU A CA 1
ATOM 816 C C . LEU A 1 103 ? 24.155 -1.350 -6.534 1.00 52.44 103 LEU A C 1
ATOM 818 O O . LEU A 1 103 ? 23.247 -1.069 -7.315 1.00 52.44 103 LEU A O 1
ATOM 822 N N . GLU A 1 104 ? 24.774 -2.526 -6.462 1.00 53.81 104 GLU A N 1
ATOM 823 C CA . GLU A 1 104 ? 24.425 -3.733 -7.202 1.00 53.81 104 GLU A CA 1
ATOM 824 C C . GLU A 1 104 ? 22.905 -3.800 -7.396 1.00 53.81 104 GLU A C 1
ATOM 826 O O . GLU A 1 104 ? 22.135 -3.929 -6.437 1.00 53.81 104 GLU A O 1
ATOM 831 N N . GLU A 1 105 ? 22.472 -3.661 -8.652 1.00 57.09 105 GLU A N 1
ATOM 832 C CA . GLU A 1 105 ? 21.063 -3.664 -9.066 1.00 57.09 105 GLU A CA 1
ATOM 833 C C . GLU A 1 105 ? 20.346 -4.990 -8.715 1.00 57.09 105 GLU A C 1
ATOM 835 O O . GLU A 1 105 ? 19.132 -5.096 -8.870 1.00 57.09 105 GLU A O 1
ATOM 840 N N . ASP A 1 106 ? 21.072 -5.962 -8.156 1.00 54.75 106 ASP A N 1
ATOM 841 C CA . ASP A 1 106 ? 20.599 -7.273 -7.715 1.00 54.75 106 ASP A CA 1
ATOM 842 C C . ASP A 1 106 ? 19.895 -7.269 -6.345 1.00 54.75 106 ASP A C 1
ATOM 844 O O . ASP A 1 106 ? 19.293 -8.271 -5.959 1.00 54.75 106 ASP A O 1
ATOM 848 N N . SER A 1 107 ? 19.918 -6.166 -5.584 1.00 57.78 107 SER A N 1
ATOM 849 C CA . SER A 1 107 ? 19.277 -6.134 -4.253 1.00 57.78 107 SER A CA 1
ATOM 850 C C . SER A 1 107 ? 17.819 -5.646 -4.258 1.00 57.78 107 SER A C 1
ATOM 852 O O . SER A 1 107 ? 17.101 -5.801 -3.264 1.00 57.78 107 SER A O 1
ATOM 854 N N . LEU A 1 108 ? 17.332 -5.081 -5.368 1.00 65.44 108 LEU A N 1
ATOM 855 C CA . LEU A 1 108 ? 15.926 -4.697 -5.494 1.00 65.44 108 LEU A CA 1
ATOM 856 C C . LEU A 1 108 ? 15.110 -5.887 -6.013 1.00 65.44 108 LEU A C 1
ATOM 858 O O . LEU A 1 108 ? 15.020 -6.126 -7.213 1.00 65.44 108 LEU A O 1
ATOM 862 N N . VAL A 1 109 ? 14.497 -6.628 -5.088 1.00 58.72 109 VAL A N 1
ATOM 863 C CA . VAL A 1 109 ? 13.552 -7.713 -5.392 1.00 58.72 109 VAL A CA 1
ATOM 864 C C . VAL A 1 109 ? 12.352 -7.139 -6.157 1.00 58.72 109 VAL A C 1
ATOM 866 O O . VAL A 1 109 ? 11.407 -6.605 -5.573 1.00 58.72 109 VAL A O 1
ATOM 869 N N . ASP A 1 110 ? 12.403 -7.212 -7.485 1.00 57.66 110 ASP A N 1
ATOM 870 C CA . ASP A 1 110 ? 11.337 -6.760 -8.372 1.00 57.66 110 ASP A CA 1
ATOM 871 C C . ASP A 1 110 ? 10.288 -7.875 -8.503 1.00 57.66 110 ASP A C 1
ATOM 873 O O . ASP A 1 110 ? 10.370 -8.735 -9.377 1.00 57.66 110 ASP A O 1
ATOM 877 N N . PHE A 1 111 ? 9.270 -7.862 -7.634 1.00 56.62 111 PHE A N 1
ATOM 878 C CA . PHE A 1 111 ? 8.151 -8.827 -7.641 1.00 56.62 111 PHE A CA 1
ATOM 879 C C . PHE A 1 111 ? 7.344 -8.850 -8.958 1.00 56.62 111 PHE A C 1
ATOM 881 O O . PHE A 1 111 ? 6.432 -9.657 -9.122 1.00 56.62 111 PHE A O 1
ATOM 888 N N . SER A 1 112 ? 7.658 -7.950 -9.892 1.00 60.84 112 SER A N 1
ATOM 889 C CA . SER A 1 112 ? 7.035 -7.832 -11.212 1.00 60.84 112 SER A CA 1
ATOM 890 C C . SER A 1 112 ? 7.715 -8.699 -12.278 1.00 60.84 112 SER A C 1
ATOM 892 O O . SER A 1 112 ? 7.115 -8.968 -13.319 1.00 60.84 112 SER A O 1
ATOM 894 N N . ARG A 1 113 ? 8.968 -9.114 -12.053 1.00 53.12 113 ARG A N 1
ATOM 895 C CA . ARG A 1 113 ? 9.673 -10.079 -12.898 1.00 53.12 113 ARG A CA 1
ATOM 896 C C . ARG A 1 113 ? 9.566 -11.437 -12.221 1.00 53.12 113 ARG A C 1
ATOM 898 O O . ARG A 1 113 ? 10.358 -11.746 -11.344 1.00 53.12 113 ARG A O 1
ATOM 905 N N . MET A 1 114 ? 8.601 -12.260 -12.628 1.00 48.91 114 MET A N 1
ATOM 906 C CA . MET A 1 114 ? 8.772 -13.702 -12.446 1.00 48.91 114 MET A CA 1
ATOM 907 C C . MET A 1 114 ? 9.963 -14.118 -13.322 1.00 48.91 114 MET A C 1
ATOM 909 O O . MET A 1 114 ? 9.866 -13.959 -14.543 1.00 48.91 114 MET A O 1
ATOM 913 N N . PRO A 1 115 ? 11.084 -14.598 -12.758 1.00 54.53 115 PRO A N 1
ATOM 914 C CA . PRO A 1 115 ? 12.161 -15.150 -13.562 1.00 54.53 115 PRO A CA 1
ATOM 915 C C . PRO A 1 115 ? 11.647 -16.443 -14.200 1.00 54.53 115 PRO A C 1
ATOM 917 O O . PRO A 1 115 ? 11.572 -17.489 -13.562 1.00 54.53 115 PRO A O 1
ATOM 920 N N . VAL A 1 116 ? 11.247 -16.372 -15.469 1.00 57.47 116 VAL A N 1
ATOM 921 C CA . VAL A 1 116 ? 10.891 -17.568 -16.253 1.00 57.47 116 VAL A CA 1
ATOM 922 C C . VAL A 1 116 ? 12.110 -18.498 -16.356 1.00 57.47 116 VAL A C 1
ATOM 924 O O . VAL A 1 116 ? 11.968 -19.716 -16.316 1.00 57.47 116 VAL A O 1
ATOM 927 N N . GLU A 1 117 ? 13.313 -17.921 -16.361 1.00 57.03 117 GLU A N 1
ATOM 928 C CA . GLU A 1 117 ? 14.597 -18.616 -16.512 1.00 57.03 117 GLU A CA 1
ATOM 929 C C . GLU A 1 117 ? 14.994 -19.485 -15.302 1.00 57.03 117 GLU A C 1
ATOM 931 O O . GLU A 1 117 ? 15.783 -20.418 -15.455 1.00 57.03 117 GLU A O 1
ATOM 936 N N . ASP A 1 118 ? 14.416 -19.257 -14.117 1.00 55.22 118 ASP A N 1
ATOM 937 C CA . ASP A 1 118 ? 14.720 -20.073 -12.934 1.00 55.22 118 ASP A CA 1
ATOM 938 C C . ASP A 1 118 ? 13.827 -21.309 -12.811 1.00 55.22 118 ASP A C 1
ATOM 940 O O . ASP A 1 118 ? 14.172 -22.240 -12.087 1.00 55.22 118 ASP A O 1
ATOM 944 N N . THR A 1 119 ? 12.713 -21.379 -13.545 1.00 63.09 119 THR A N 1
ATOM 945 C CA . THR A 1 119 ? 11.836 -22.559 -13.498 1.00 63.09 119 THR A CA 1
ATOM 946 C C . THR A 1 119 ? 12.504 -23.787 -14.116 1.00 63.09 119 THR A C 1
ATOM 948 O O . THR A 1 119 ? 12.457 -24.861 -13.523 1.00 63.09 119 THR A O 1
ATOM 951 N N . GLU A 1 120 ? 13.219 -23.63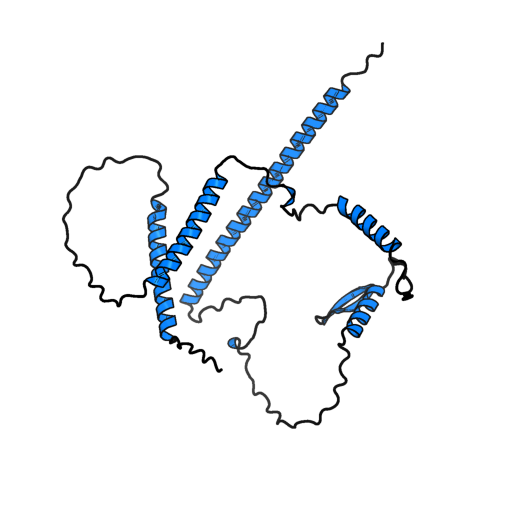2 -15.234 1.00 69.94 120 GLU A N 1
ATOM 952 C CA . GLU A 1 120 ? 13.952 -24.733 -15.874 1.00 69.94 120 GLU A CA 1
ATOM 953 C C . GLU A 1 120 ? 15.167 -25.176 -15.053 1.00 69.94 120 GLU A C 1
ATOM 955 O O . GLU A 1 120 ? 15.435 -26.372 -14.939 1.00 69.94 120 GLU A O 1
ATOM 960 N N . LYS A 1 121 ? 15.885 -24.236 -14.421 1.00 73.75 121 LYS A N 1
ATOM 961 C CA . LYS A 1 121 ? 16.996 -24.568 -13.515 1.00 73.75 121 LYS A CA 1
ATOM 962 C C . LYS A 1 121 ? 16.516 -25.239 -12.234 1.00 73.75 121 LYS A C 1
ATOM 964 O O . LYS A 1 121 ? 17.185 -26.156 -11.767 1.00 73.75 121 LYS A O 1
ATOM 969 N N . LEU A 1 122 ? 15.379 -24.816 -11.681 1.00 73.88 122 LEU A N 1
ATOM 970 C CA . LEU A 1 122 ? 14.765 -25.470 -10.526 1.00 73.88 122 LEU A CA 1
ATOM 971 C C . LEU A 1 122 ? 14.244 -26.863 -10.886 1.00 73.88 122 LEU A C 1
ATOM 973 O O . LEU A 1 122 ? 14.520 -27.796 -10.142 1.00 73.88 122 LEU A O 1
ATOM 977 N N . LEU A 1 123 ? 13.599 -27.033 -12.046 1.00 77.62 123 LEU A N 1
ATOM 978 C CA . LEU A 1 123 ? 13.204 -28.349 -12.565 1.00 77.62 123 LEU A CA 1
ATOM 979 C C . LEU A 1 123 ? 14.421 -29.253 -12.788 1.00 77.62 123 LEU A C 1
ATOM 981 O O . LEU A 1 123 ? 14.415 -30.401 -12.365 1.00 77.62 123 LEU A O 1
ATOM 985 N N . SER A 1 124 ? 15.502 -28.721 -13.362 1.00 78.62 124 SER A N 1
ATOM 986 C CA . SER A 1 124 ? 16.750 -29.470 -13.555 1.00 78.62 124 SER A CA 1
ATOM 987 C C . SER A 1 124 ? 17.417 -29.849 -12.229 1.00 78.62 124 SER A C 1
ATOM 989 O O . SER A 1 124 ? 18.068 -30.887 -12.151 1.00 78.62 124 SER A O 1
ATOM 991 N N . ARG A 1 125 ? 17.274 -29.027 -11.179 1.00 75.44 125 ARG A N 1
ATOM 992 C CA . ARG A 1 125 ? 17.754 -29.350 -9.825 1.00 75.44 125 ARG A CA 1
ATOM 993 C C . ARG A 1 125 ? 16.902 -30.433 -9.170 1.00 75.44 125 ARG A C 1
ATOM 995 O O . ARG A 1 125 ? 17.473 -31.378 -8.649 1.00 75.44 125 ARG A O 1
ATOM 1002 N N . LEU A 1 126 ? 15.577 -30.319 -9.263 1.00 73.56 126 LEU A N 1
ATOM 1003 C CA . LEU A 1 126 ? 14.622 -31.307 -8.754 1.00 73.56 126 LEU A CA 1
ATOM 1004 C C . LEU A 1 126 ? 14.841 -32.683 -9.391 1.00 73.56 126 LEU A C 1
ATOM 1006 O O . LEU A 1 126 ? 14.996 -33.657 -8.667 1.00 73.56 126 LEU A O 1
ATOM 1010 N N . ILE A 1 127 ? 14.979 -32.754 -10.719 1.00 75.50 127 ILE A N 1
ATOM 1011 C CA . ILE A 1 127 ? 15.245 -34.017 -11.431 1.00 75.50 127 ILE A CA 1
ATOM 1012 C C . ILE A 1 127 ? 16.572 -34.644 -10.966 1.00 75.50 127 ILE A C 1
ATOM 1014 O O . ILE A 1 127 ? 16.666 -35.849 -10.757 1.00 75.50 127 ILE A O 1
ATOM 1018 N N . ARG A 1 128 ? 17.605 -33.825 -10.738 1.00 73.00 128 ARG A N 1
ATOM 1019 C CA . ARG A 1 128 ? 18.934 -34.301 -10.318 1.00 73.00 128 ARG A CA 1
ATOM 1020 C C . ARG A 1 128 ? 19.018 -34.673 -8.832 1.00 73.00 128 ARG A C 1
ATOM 1022 O O . ARG A 1 128 ? 19.927 -35.401 -8.431 1.00 73.00 128 ARG A O 1
ATOM 1029 N N . GLU A 1 129 ? 18.116 -34.136 -8.016 1.00 68.38 129 GLU A N 1
ATOM 1030 C CA . GLU A 1 129 ? 17.949 -34.487 -6.603 1.00 68.38 129 GLU A CA 1
ATOM 1031 C C . GLU A 1 129 ? 17.073 -35.739 -6.431 1.00 68.38 129 GLU A C 1
ATOM 1033 O O . GLU A 1 129 ? 17.300 -36.493 -5.487 1.00 68.38 129 GLU A O 1
ATOM 1038 N N . GLU A 1 130 ? 16.146 -36.017 -7.355 1.00 62.31 130 GLU A N 1
ATOM 1039 C CA . GLU A 1 130 ? 15.403 -37.285 -7.404 1.00 62.31 130 GLU A CA 1
ATOM 1040 C C . GLU A 1 130 ? 16.306 -38.464 -7.805 1.00 62.31 130 GLU A C 1
ATOM 1042 O O . GLU A 1 130 ? 16.280 -39.493 -7.137 1.00 62.31 130 GLU A O 1
ATOM 1047 N N . GLU A 1 131 ? 17.193 -38.298 -8.796 1.00 63.25 131 GLU A N 1
ATOM 1048 C CA . GLU A 1 131 ? 18.126 -39.363 -9.220 1.00 63.25 131 GLU A CA 1
ATOM 1049 C C . GLU A 1 131 ? 19.174 -39.740 -8.152 1.00 63.25 131 GLU A C 1
ATOM 1051 O O . GLU A 1 131 ? 19.724 -40.838 -8.182 1.00 63.25 131 GLU A O 1
ATOM 1056 N N . ASN A 1 132 ? 19.468 -38.853 -7.193 1.00 56.28 132 ASN A N 1
ATOM 1057 C CA . ASN A 1 132 ? 20.447 -39.116 -6.127 1.00 56.28 132 ASN A CA 1
ATOM 1058 C C . ASN A 1 132 ? 19.821 -39.582 -4.800 1.00 56.28 132 ASN A C 1
ATOM 1060 O O . ASN A 1 132 ? 20.562 -39.900 -3.872 1.00 56.28 132 ASN A O 1
ATOM 1064 N N . ASN A 1 133 ? 18.490 -39.638 -4.696 1.00 51.34 133 ASN A N 1
ATOM 1065 C CA . ASN A 1 133 ? 17.766 -40.052 -3.488 1.00 51.34 133 ASN A CA 1
ATOM 1066 C C . ASN A 1 133 ? 16.993 -41.375 -3.686 1.00 51.34 133 ASN A C 1
ATOM 1068 O O . ASN A 1 133 ? 15.967 -41.599 -3.047 1.00 51.34 133 ASN A O 1
ATOM 1072 N N . GLU A 1 134 ? 17.483 -42.281 -4.541 1.00 54.09 134 GLU A N 1
ATOM 1073 C CA . GLU A 1 134 ? 16.877 -43.611 -4.753 1.00 54.09 134 GLU A CA 1
ATOM 1074 C C . GLU A 1 134 ? 17.087 -44.608 -3.595 1.00 54.09 134 GLU A C 1
ATOM 1076 O O . GLU A 1 134 ? 16.566 -45.723 -3.623 1.00 54.09 134 GLU A O 1
ATOM 1081 N N . GLU A 1 135 ? 17.769 -44.217 -2.521 1.00 55.53 135 GLU A N 1
ATOM 1082 C CA . GLU A 1 135 ? 17.834 -45.005 -1.295 1.00 55.53 135 GLU A CA 1
ATOM 1083 C C . GLU A 1 135 ? 17.212 -44.213 -0.147 1.00 55.53 135 GLU A C 1
ATOM 1085 O O . GLU A 1 135 ? 17.892 -43.396 0.463 1.00 55.53 135 GLU A O 1
ATOM 1090 N N . VAL A 1 136 ? 15.919 -44.445 0.133 1.00 50.59 136 VAL A N 1
ATOM 1091 C CA . VAL A 1 136 ? 15.296 -44.529 1.477 1.00 50.59 136 VAL A CA 1
ATOM 1092 C C . VAL A 1 136 ? 13.764 -44.356 1.361 1.00 50.59 136 VAL A C 1
ATOM 1094 O O . VAL A 1 136 ? 13.237 -43.272 1.149 1.00 50.59 136 VAL A O 1
ATOM 1097 N N . ILE A 1 137 ? 13.068 -45.478 1.603 1.00 40.66 137 ILE A N 1
ATOM 1098 C CA . ILE A 1 137 ? 11.624 -45.668 1.868 1.00 40.66 137 ILE A CA 1
ATOM 1099 C C . ILE A 1 137 ? 10.725 -45.846 0.632 1.00 40.66 137 ILE A C 1
ATOM 1101 O O . ILE A 1 137 ? 10.032 -44.951 0.161 1.00 40.66 137 ILE A O 1
ATOM 1105 N N . HIS A 1 138 ? 10.628 -47.110 0.209 1.00 44.91 138 HIS A N 1
ATOM 1106 C CA . HIS A 1 138 ? 9.437 -47.677 -0.421 1.00 44.91 138 HIS A CA 1
ATOM 1107 C C . HIS A 1 138 ? 8.204 -47.538 0.496 1.00 44.91 138 HIS A C 1
ATOM 1109 O O . HIS A 1 138 ? 7.832 -48.477 1.200 1.00 44.91 138 HIS A O 1
ATOM 1115 N N . SER A 1 139 ? 7.517 -46.400 0.459 1.00 45.25 139 SER A N 1
ATOM 1116 C CA . SER A 1 139 ? 6.068 -46.389 0.647 1.00 45.25 139 SER A CA 1
ATOM 1117 C C . SER A 1 139 ? 5.441 -46.412 -0.743 1.00 45.25 139 SER A C 1
ATOM 1119 O O . SER A 1 139 ? 5.351 -45.410 -1.443 1.00 45.25 139 SER A O 1
ATOM 1121 N N . GLN A 1 140 ? 5.063 -47.616 -1.171 1.00 44.41 140 GLN A N 1
ATOM 1122 C CA . GLN A 1 140 ? 4.322 -47.887 -2.401 1.00 44.41 140 GLN A CA 1
ATOM 1123 C C . GLN A 1 140 ? 2.922 -47.253 -2.332 1.00 44.41 140 GLN A C 1
ATOM 1125 O O . GLN A 1 140 ? 1.918 -47.939 -2.156 1.00 44.41 140 GLN A O 1
ATOM 1130 N N . GLY A 1 141 ? 2.843 -45.931 -2.442 1.00 52.38 141 GLY A N 1
ATOM 1131 C CA . GLY A 1 141 ? 1.625 -45.262 -2.864 1.00 52.38 141 GLY A CA 1
ATOM 1132 C C . GLY A 1 141 ? 1.526 -45.396 -4.384 1.00 52.38 141 GLY A C 1
ATOM 1133 O O . GLY A 1 141 ? 2.483 -45.022 -5.065 1.00 52.38 141 GLY A O 1
ATOM 1134 N N . PRO A 1 142 ? 0.437 -45.944 -4.951 1.00 57.09 142 PRO A N 1
ATOM 1135 C CA . PRO A 1 142 ? 0.259 -45.962 -6.395 1.00 57.09 142 PRO A CA 1
ATOM 1136 C C . PRO A 1 142 ? 0.322 -44.520 -6.900 1.00 57.09 142 PRO A C 1
ATOM 1138 O O . PRO A 1 142 ? -0.472 -43.681 -6.474 1.00 57.09 142 PRO A O 1
ATOM 1141 N N . GLN A 1 143 ? 1.281 -44.228 -7.779 1.00 56.25 143 GLN A N 1
ATOM 1142 C CA . GLN A 1 143 ? 1.336 -42.959 -8.492 1.00 56.25 143 GLN A CA 1
ATOM 1143 C C . GLN A 1 143 ? 0.099 -42.883 -9.387 1.00 56.25 143 GLN A C 1
ATOM 1145 O O . GLN A 1 143 ? 0.074 -43.410 -10.499 1.00 56.25 143 GLN A O 1
ATOM 1150 N N . HIS A 1 144 ? -0.976 -42.315 -8.843 1.00 56.53 144 HIS A N 1
ATOM 1151 C CA . HIS A 1 144 ? -2.200 -42.060 -9.576 1.00 56.53 144 HIS A CA 1
ATOM 1152 C C . HIS A 1 144 ? -1.852 -41.032 -10.651 1.00 56.53 144 HIS A C 1
ATOM 1154 O O . HIS A 1 144 ? -1.598 -39.866 -10.358 1.00 56.53 144 HIS A O 1
ATOM 1160 N N . ILE A 1 145 ? -1.776 -41.503 -11.894 1.00 62.88 145 ILE A N 1
ATOM 1161 C CA . ILE A 1 145 ? -1.672 -40.670 -13.087 1.00 62.88 145 ILE A CA 1
ATOM 1162 C C . ILE A 1 145 ? -2.797 -39.637 -12.983 1.00 62.88 145 ILE A C 1
ATOM 1164 O O . ILE A 1 145 ? -3.967 -40.016 -12.962 1.00 62.88 145 ILE A O 1
ATOM 1168 N N . LEU A 1 146 ? -2.433 -38.358 -12.857 1.00 59.84 146 LEU A N 1
ATOM 1169 C CA . LEU A 1 146 ? -3.358 -37.226 -12.794 1.00 59.84 146 LEU A CA 1
ATOM 1170 C C . LEU A 1 146 ? -4.079 -37.105 -14.140 1.00 59.84 146 LEU A C 1
ATOM 1172 O O . LEU A 1 146 ? -3.685 -36.343 -15.020 1.00 59.84 146 LEU A O 1
ATOM 1176 N N . THR A 1 147 ? -5.113 -37.913 -14.341 1.00 67.75 147 THR A N 1
ATOM 1177 C CA . THR A 1 147 ? -6.038 -37.728 -15.451 1.00 67.75 147 THR A CA 1
ATOM 1178 C C . THR A 1 147 ? -6.857 -36.475 -15.172 1.00 67.75 147 THR A C 1
ATOM 1180 O O . THR A 1 147 ? -7.377 -36.311 -14.072 1.00 67.75 147 THR A O 1
ATOM 1183 N N . PHE A 1 148 ? -6.996 -35.598 -16.170 1.00 71.12 148 PHE A N 1
ATOM 1184 C CA . PHE A 1 148 ? -7.776 -34.352 -16.087 1.00 71.12 148 PHE A CA 1
ATOM 1185 C C . PHE A 1 148 ? -9.268 -34.554 -15.732 1.00 71.12 148 PHE A C 1
ATOM 1187 O O . PHE A 1 148 ? -9.968 -33.573 -15.499 1.00 71.12 148 PHE A O 1
ATOM 1194 N N . ASP A 1 149 ? -9.730 -35.805 -15.644 1.00 89.12 149 ASP A N 1
ATOM 1195 C CA . ASP A 1 149 ? -11.112 -36.206 -15.370 1.00 89.12 149 ASP A CA 1
ATOM 1196 C C . ASP A 1 149 ? -11.330 -36.713 -13.931 1.00 89.12 149 ASP A C 1
ATOM 1198 O O . ASP A 1 149 ? -12.194 -37.558 -13.683 1.00 89.12 149 ASP A O 1
ATOM 1202 N N . ASP A 1 150 ? -10.554 -36.233 -12.956 1.00 90.12 150 ASP A N 1
ATOM 1203 C CA . ASP A 1 150 ? -10.813 -36.577 -11.557 1.00 90.12 150 ASP A CA 1
ATOM 1204 C C . ASP A 1 150 ? -12.095 -35.889 -11.043 1.00 90.12 150 ASP A C 1
ATOM 1206 O O . ASP A 1 150 ? -12.227 -34.664 -11.140 1.00 90.12 150 ASP A O 1
ATOM 1210 N N . PRO A 1 151 ? -13.052 -36.639 -10.462 1.00 93.81 151 PRO A N 1
ATOM 1211 C CA . PRO A 1 151 ? -14.289 -36.062 -9.951 1.00 93.81 151 PRO A CA 1
ATOM 1212 C C . PRO A 1 151 ? -14.004 -35.121 -8.773 1.00 93.81 151 PRO A C 1
ATOM 1214 O O . PRO A 1 151 ? -13.183 -35.419 -7.903 1.00 93.81 151 PRO A O 1
ATOM 1217 N N . LEU A 1 152 ? -14.708 -33.988 -8.736 1.00 95.44 152 LEU A N 1
ATOM 1218 C CA . LEU A 1 152 ? -14.649 -33.039 -7.625 1.00 95.44 152 LEU A CA 1
ATOM 1219 C C . LEU A 1 152 ? -15.494 -33.547 -6.445 1.00 95.44 152 LEU A C 1
ATOM 1221 O O . LEU A 1 152 ? -16.646 -33.941 -6.629 1.00 95.44 152 LEU A O 1
ATOM 1225 N N . GLU A 1 153 ? -14.936 -33.504 -5.238 1.00 97.19 153 GLU A N 1
ATOM 1226 C CA . GLU A 1 153 ? -15.578 -33.877 -3.975 1.00 97.19 153 GLU A CA 1
ATOM 1227 C C . GLU A 1 153 ? -15.687 -32.644 -3.057 1.00 97.19 153 GLU A C 1
ATOM 1229 O O . GLU A 1 153 ? -14.811 -31.774 -3.055 1.00 97.19 153 GLU A O 1
ATOM 1234 N N . GLU A 1 154 ? -16.769 -32.553 -2.280 1.00 97.25 154 GLU A N 1
ATOM 1235 C CA . GLU A 1 154 ? -16.951 -31.503 -1.272 1.00 97.25 154 GLU A CA 1
ATOM 1236 C C . GLU A 1 154 ? -16.112 -31.810 -0.024 1.00 97.25 154 GLU A C 1
ATOM 1238 O O . GLU A 1 154 ? -16.303 -32.832 0.636 1.00 97.25 154 GLU A O 1
ATOM 1243 N N . VAL A 1 155 ? -15.203 -30.903 0.334 1.00 97.19 155 VAL A N 1
ATOM 1244 C CA . VAL A 1 155 ? -14.374 -30.989 1.543 1.00 97.19 155 VAL A CA 1
ATOM 1245 C C . VAL A 1 155 ? -14.625 -29.767 2.422 1.00 97.19 155 VAL A C 1
ATOM 1247 O O . VAL A 1 155 ? -14.736 -28.644 1.927 1.00 97.19 155 VAL A O 1
ATOM 1250 N N . ILE A 1 156 ? -14.722 -29.981 3.736 1.00 93.75 156 ILE A N 1
ATOM 1251 C CA . ILE A 1 156 ? -14.847 -28.912 4.732 1.00 93.75 156 ILE A CA 1
ATOM 1252 C C . ILE A 1 156 ? -13.435 -28.509 5.171 1.00 93.75 156 ILE A C 1
ATOM 1254 O O . ILE A 1 156 ? -12.689 -29.337 5.695 1.00 93.75 156 ILE A O 1
ATOM 1258 N N . ASP A 1 157 ? -13.062 -27.250 4.930 1.00 90.00 157 ASP A N 1
ATOM 1259 C CA . ASP A 1 157 ? -11.772 -26.712 5.368 1.00 90.00 157 ASP A CA 1
ATOM 1260 C C . ASP A 1 157 ? -11.712 -26.535 6.897 1.00 90.00 157 ASP A C 1
ATOM 1262 O O . ASP A 1 157 ? -12.712 -26.625 7.609 1.00 90.00 157 ASP A O 1
ATOM 1266 N N . GLU A 1 158 ? -10.525 -26.228 7.414 1.00 84.06 158 GLU A N 1
ATOM 1267 C CA . GLU A 1 158 ? -10.278 -25.956 8.839 1.00 84.06 158 GLU A CA 1
ATOM 1268 C C . GLU A 1 158 ? -11.099 -24.785 9.428 1.00 84.06 158 GLU A C 1
ATOM 1270 O O . GLU A 1 158 ? -11.183 -24.634 10.645 1.00 84.06 158 GLU A O 1
ATOM 1275 N N . PHE A 1 159 ? -11.739 -23.968 8.583 1.00 82.19 159 PHE A N 1
ATOM 1276 C CA . PHE A 1 159 ? -12.619 -22.863 8.973 1.00 82.19 159 PHE A CA 1
ATOM 1277 C C . PHE A 1 159 ? -14.110 -23.220 8.864 1.00 82.19 159 PHE A C 1
ATOM 1279 O O . PHE A 1 159 ? -14.960 -22.347 9.048 1.00 82.19 159 PHE A O 1
ATOM 1286 N N . GLY A 1 160 ? -14.446 -24.473 8.547 1.00 88.75 160 GLY A N 1
ATOM 1287 C CA . GLY A 1 160 ? -15.826 -24.926 8.391 1.00 88.75 160 GLY A CA 1
ATOM 1288 C C . GLY A 1 160 ? -16.475 -24.527 7.062 1.00 88.75 160 GLY A C 1
ATOM 1289 O O . GLY A 1 160 ? -17.700 -24.569 6.953 1.00 88.75 160 GLY A O 1
ATOM 1290 N N . ARG A 1 161 ? -15.700 -24.116 6.049 1.00 92.12 161 ARG A N 1
ATOM 1291 C CA . ARG A 1 161 ? -16.232 -23.770 4.718 1.00 92.12 161 ARG A CA 1
ATOM 1292 C C . ARG A 1 161 ? -16.157 -24.968 3.784 1.00 92.12 161 ARG A C 1
ATOM 1294 O O . ARG A 1 161 ? -15.132 -25.640 3.728 1.00 92.12 161 ARG A O 1
ATOM 1301 N N . THR A 1 162 ? -17.200 -25.181 2.994 1.00 95.00 162 THR A N 1
ATOM 1302 C CA . THR A 1 162 ? -17.224 -26.208 1.949 1.00 95.00 162 THR A CA 1
ATOM 1303 C C . THR A 1 162 ? -16.470 -25.737 0.702 1.00 95.00 162 THR A C 1
ATOM 1305 O O . THR A 1 162 ? -16.647 -24.606 0.240 1.00 95.00 162 THR A O 1
ATOM 1308 N N . ARG A 1 163 ? -15.597 -26.590 0.155 1.00 95.12 163 ARG A N 1
ATOM 1309 C CA . ARG A 1 163 ? -14.869 -26.361 -1.102 1.00 95.12 163 ARG A CA 1
ATOM 1310 C C . ARG A 1 163 ? -14.933 -27.603 -1.985 1.00 95.12 163 ARG A C 1
ATOM 1312 O O . ARG A 1 163 ? -14.850 -28.715 -1.478 1.00 95.12 163 ARG A O 1
ATOM 1319 N N . MET A 1 164 ? -15.047 -27.392 -3.295 1.00 96.81 164 MET A N 1
ATOM 1320 C CA . MET A 1 164 ? -14.954 -28.456 -4.298 1.00 96.81 164 MET A CA 1
ATOM 1321 C C . MET A 1 164 ? -13.490 -28.672 -4.658 1.00 96.81 164 MET A C 1
ATOM 1323 O O . MET A 1 164 ? -12.840 -27.749 -5.150 1.00 96.81 164 MET A O 1
ATOM 1327 N N . VAL A 1 165 ? -12.980 -29.869 -4.396 1.00 95.81 165 VAL A N 1
ATOM 1328 C CA . VAL A 1 165 ? -11.569 -30.224 -4.574 1.00 95.81 165 VAL A CA 1
ATOM 1329 C C . VAL A 1 165 ? -11.491 -31.550 -5.342 1.00 95.81 165 VAL A C 1
ATOM 1331 O O . VAL A 1 165 ? -12.346 -32.409 -5.122 1.00 95.81 165 VAL A O 1
ATOM 1334 N N . PRO A 1 166 ? -10.522 -31.760 -6.252 1.00 96.06 166 PRO A N 1
ATOM 1335 C CA . PRO A 1 166 ? -10.327 -33.061 -6.890 1.00 96.06 166 PRO A CA 1
ATOM 1336 C C . PRO A 1 166 ? -10.195 -34.192 -5.863 1.00 96.06 166 PRO A C 1
ATOM 1338 O O . PRO A 1 166 ? -9.553 -34.033 -4.823 1.00 96.06 166 PRO A O 1
ATOM 1341 N N . ARG A 1 167 ? -10.781 -35.357 -6.157 1.00 93.94 167 ARG A N 1
ATOM 1342 C CA . ARG A 1 167 ? -10.841 -36.496 -5.224 1.00 93.94 167 ARG A CA 1
ATOM 1343 C C . ARG A 1 167 ? -9.479 -36.903 -4.643 1.00 93.94 167 ARG A C 1
ATOM 1345 O O . ARG A 1 167 ? -9.403 -37.252 -3.467 1.00 93.94 167 ARG A O 1
ATOM 1352 N N . HIS A 1 168 ? -8.403 -36.854 -5.429 1.00 90.50 168 HIS A N 1
ATOM 1353 C CA . HIS A 1 168 ? -7.058 -37.193 -4.945 1.00 90.50 168 HIS A CA 1
ATOM 1354 C C . HIS A 1 168 ? -6.563 -36.227 -3.855 1.00 90.50 168 HIS A C 1
ATOM 1356 O O . HIS A 1 168 ? -5.964 -36.650 -2.867 1.00 90.50 168 HIS A O 1
ATOM 1362 N N . GLU A 1 169 ? -6.855 -34.934 -3.994 1.00 91.88 169 GLU A N 1
ATOM 1363 C CA . GLU A 1 169 ? -6.494 -33.911 -3.015 1.00 91.88 169 GLU A CA 1
ATOM 1364 C C . GLU A 1 169 ? -7.424 -33.982 -1.790 1.00 91.88 169 GLU A C 1
ATOM 1366 O O . GLU A 1 169 ? -6.958 -33.843 -0.660 1.00 91.88 169 GLU A O 1
ATOM 1371 N N . ALA A 1 170 ? -8.698 -34.353 -1.969 1.00 93.88 170 ALA A N 1
ATOM 1372 C CA . ALA A 1 170 ? -9.611 -34.631 -0.858 1.00 93.88 170 ALA A CA 1
ATOM 1373 C C . ALA A 1 170 ? -9.116 -35.771 0.056 1.00 93.88 170 ALA A C 1
ATOM 1375 O O . ALA A 1 170 ? -9.212 -35.665 1.280 1.00 93.88 170 ALA A O 1
ATOM 1376 N N . ILE A 1 171 ? -8.550 -36.844 -0.510 1.00 91.19 171 ILE A N 1
ATOM 1377 C CA . ILE A 1 171 ? -7.951 -37.949 0.264 1.00 91.19 171 ILE A CA 1
ATOM 1378 C C . ILE A 1 171 ? -6.756 -37.451 1.084 1.00 91.19 171 ILE A C 1
ATOM 1380 O O . ILE A 1 171 ? -6.626 -37.803 2.257 1.00 91.19 171 ILE A O 1
ATOM 1384 N N . ARG A 1 172 ? -5.910 -36.600 0.492 1.00 89.50 172 ARG A N 1
ATOM 13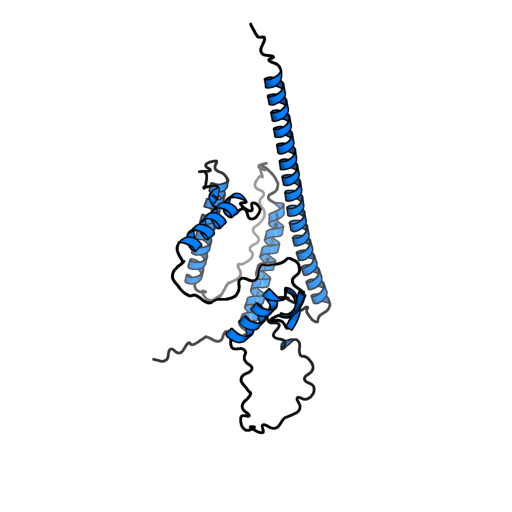85 C CA . ARG A 1 172 ? -4.760 -36.006 1.179 1.00 89.50 172 ARG A CA 1
ATOM 1386 C C . ARG A 1 172 ? -5.193 -35.122 2.350 1.00 89.50 172 ARG A C 1
ATOM 1388 O O . ARG A 1 172 ? -4.659 -35.286 3.441 1.00 89.50 172 ARG A O 1
ATOM 1395 N N . ILE A 1 173 ? -6.186 -34.251 2.151 1.00 89.38 173 ILE A N 1
ATOM 1396 C CA . ILE A 1 173 ? -6.712 -33.375 3.211 1.00 89.38 173 ILE A CA 1
ATOM 1397 C C . ILE A 1 173 ? -7.295 -34.206 4.363 1.00 89.38 173 ILE A C 1
ATOM 1399 O O . ILE A 1 173 ? -7.020 -33.917 5.525 1.00 89.38 173 ILE A O 1
ATOM 1403 N N . LYS A 1 174 ? -8.055 -35.269 4.059 1.00 87.75 174 LYS A N 1
ATOM 1404 C CA . LYS A 1 174 ? -8.589 -36.190 5.080 1.00 87.75 174 LYS A CA 1
ATOM 1405 C C . LYS A 1 174 ? -7.463 -36.867 5.870 1.00 87.75 174 LYS A C 1
ATOM 1407 O O . LYS A 1 174 ? -7.497 -36.881 7.094 1.00 87.75 174 LYS A O 1
ATOM 1412 N N . HIS A 1 175 ? -6.426 -37.348 5.185 1.00 87.56 175 HIS A N 1
ATOM 1413 C CA . HIS A 1 175 ? -5.279 -37.973 5.842 1.00 87.56 175 HIS A CA 1
ATOM 1414 C C . HIS A 1 175 ? -4.485 -36.980 6.711 1.00 87.56 175 HIS A C 1
ATOM 1416 O O . HIS A 1 175 ? -4.051 -37.328 7.805 1.00 87.56 175 HIS A O 1
ATOM 1422 N N . GLU A 1 176 ? -4.305 -35.731 6.271 1.00 85.12 176 GLU A N 1
ATOM 1423 C CA . GLU A 1 176 ? -3.667 -34.678 7.077 1.00 85.12 176 GLU A CA 1
ATOM 1424 C C . GLU A 1 176 ? -4.490 -34.343 8.338 1.00 85.12 176 GLU A C 1
ATOM 1426 O O . GLU A 1 176 ? -3.913 -34.153 9.412 1.00 85.12 176 GLU A O 1
ATOM 1431 N N . GLN A 1 177 ? -5.828 -34.350 8.245 1.00 82.06 177 GLN A N 1
ATOM 1432 C CA . GLN A 1 177 ? -6.719 -34.197 9.404 1.00 82.06 177 GLN A CA 1
ATOM 1433 C C . GLN A 1 177 ? -6.577 -35.354 10.407 1.00 82.06 177 GLN A C 1
ATOM 1435 O O . GLN A 1 177 ? -6.553 -35.110 11.616 1.00 82.06 177 GLN A O 1
ATOM 1440 N N . ASP A 1 178 ? -6.416 -36.587 9.920 1.00 77.88 178 ASP A N 1
ATOM 1441 C CA . ASP A 1 178 ? -6.226 -37.771 10.765 1.00 77.88 178 ASP A CA 1
ATOM 1442 C C . ASP A 1 178 ? -4.842 -37.789 11.445 1.00 77.88 178 ASP A C 1
ATOM 1444 O O . ASP A 1 178 ? -4.725 -38.104 12.633 1.00 77.88 178 ASP A O 1
ATOM 1448 N N . VAL A 1 179 ? -3.779 -37.408 10.723 1.00 76.88 179 VAL A N 1
ATOM 1449 C CA . VAL A 1 179 ? -2.393 -37.415 11.233 1.00 76.88 179 VAL A CA 1
ATOM 1450 C C . VAL A 1 179 ? -2.155 -36.322 12.275 1.00 76.88 179 VAL A C 1
ATOM 1452 O O . VAL A 1 179 ? -1.422 -36.543 13.241 1.00 76.88 179 VAL A O 1
ATOM 1455 N N . HIS A 1 180 ? -2.787 -35.154 12.135 1.00 64.94 180 HIS A N 1
ATOM 1456 C CA . HIS A 1 180 ? -2.639 -34.054 13.093 1.00 64.94 180 HIS A CA 1
ATOM 1457 C C . HIS A 1 180 ? -3.462 -34.205 14.381 1.00 64.94 180 HIS A C 1
ATOM 1459 O O . HIS A 1 180 ? -3.555 -33.262 15.166 1.00 64.94 180 HIS A O 1
ATOM 1465 N N . GLY A 1 181 ? -3.978 -35.404 14.674 1.00 52.19 181 GLY A N 1
ATOM 1466 C CA . GLY A 1 181 ? -4.371 -35.763 16.037 1.00 52.19 181 GLY A CA 1
ATOM 1467 C C . GLY A 1 181 ? -5.600 -35.024 16.564 1.00 52.19 181 GLY A C 1
ATOM 1468 O O . GLY A 1 181 ? -5.824 -35.015 17.770 1.00 52.19 181 GLY A O 1
ATOM 1469 N N . ASN A 1 182 ? -6.432 -34.482 15.673 1.00 50.59 182 ASN A N 1
ATOM 1470 C CA . ASN A 1 182 ? -7.809 -34.099 15.986 1.00 50.59 182 ASN A CA 1
ATOM 1471 C C . ASN A 1 182 ? -8.763 -35.292 15.812 1.00 50.59 182 ASN A C 1
ATOM 1473 O O . ASN A 1 182 ? -9.936 -35.124 15.483 1.00 50.59 182 ASN A O 1
ATOM 1477 N N . SER A 1 183 ? -8.279 -36.510 16.085 1.00 52.81 183 SER A N 1
ATOM 1478 C CA . SER A 1 183 ? -9.181 -37.571 16.520 1.00 52.81 183 SER A CA 1
ATOM 1479 C C . SER A 1 183 ? -9.983 -36.979 17.677 1.00 52.81 183 SER A C 1
ATOM 1481 O O . SER A 1 183 ? -9.358 -36.503 18.634 1.00 52.81 183 SER A O 1
ATOM 1483 N N . PRO A 1 184 ? -11.324 -36.908 17.595 1.00 54.19 184 PRO A N 1
ATOM 1484 C CA . PRO A 1 184 ? -12.115 -36.508 18.738 1.00 54.19 184 PRO A CA 1
ATOM 1485 C C . PRO A 1 184 ? -11.724 -37.476 19.840 1.00 54.19 184 PRO A C 1
ATOM 1487 O O . PRO A 1 184 ? -12.063 -38.658 19.777 1.00 54.19 184 PRO A O 1
ATOM 1490 N N . ILE A 1 185 ? -10.948 -36.986 20.813 1.00 54.78 185 ILE A N 1
ATOM 1491 C CA . ILE A 1 185 ? -10.682 -37.708 22.047 1.00 54.78 185 ILE A CA 1
ATOM 1492 C C . ILE A 1 185 ? -12.068 -38.184 22.463 1.00 54.78 185 ILE A C 1
ATOM 1494 O O . ILE A 1 185 ? -12.938 -37.321 22.641 1.00 54.78 185 ILE A O 1
ATOM 1498 N N . PRO A 1 186 ? -12.338 -39.503 22.516 1.00 49.94 186 PRO A N 1
ATOM 1499 C CA . PRO A 1 186 ? -13.614 -39.967 23.007 1.00 49.94 186 PRO A CA 1
ATOM 1500 C C . PRO A 1 186 ? -13.725 -39.313 24.370 1.00 49.94 186 PRO A C 1
ATOM 1502 O O . PRO A 1 186 ? -12.867 -39.538 25.226 1.00 49.94 186 PRO A O 1
ATOM 1505 N N . LEU A 1 187 ? -14.688 -38.398 24.503 1.00 49.22 187 LEU A N 1
ATOM 1506 C CA . LEU A 1 187 ? -15.022 -37.723 25.743 1.00 49.22 187 LEU A CA 1
ATOM 1507 C C . LEU A 1 187 ? -15.434 -38.838 26.695 1.00 49.22 187 LEU A C 1
ATOM 1509 O O . LEU A 1 187 ? -16.600 -39.201 26.811 1.00 49.22 187 LEU A O 1
ATOM 1513 N N . SER A 1 188 ? -14.424 -39.451 27.307 1.00 43.56 188 SER A N 1
ATOM 1514 C CA . SER A 1 188 ? -14.530 -40.322 28.448 1.00 43.56 188 SER A CA 1
ATOM 1515 C C . SER A 1 188 ? -15.296 -39.490 29.443 1.00 43.56 188 SER A C 1
ATOM 1517 O O . SER A 1 188 ? -14.792 -38.469 29.909 1.00 43.56 188 SER A O 1
ATOM 1519 N N . MET A 1 189 ? -16.539 -39.906 29.657 1.00 48.50 189 MET A N 1
ATOM 1520 C CA . MET A 1 189 ? -17.470 -39.438 30.664 1.00 48.50 189 MET A CA 1
ATOM 1521 C C . MET A 1 189 ? -16.742 -39.261 31.997 1.00 48.50 189 MET A C 1
ATOM 1523 O O . MET A 1 189 ? -16.719 -40.160 32.835 1.00 48.50 189 MET A O 1
ATOM 1527 N N . SER A 1 190 ? -16.114 -38.103 32.190 1.00 51.75 190 SER A N 1
ATOM 1528 C CA . SER A 1 190 ? -15.647 -37.688 33.498 1.00 51.75 190 SER A CA 1
ATOM 1529 C C . SER A 1 190 ? -16.901 -37.563 34.360 1.00 51.75 190 SER A C 1
ATOM 1531 O O . SER A 1 190 ? -17.887 -36.976 33.897 1.00 51.75 190 SER A O 1
ATOM 1533 N N . PRO A 1 191 ? -16.922 -38.151 35.565 1.00 52.53 191 PRO A N 1
ATOM 1534 C CA . PRO A 1 191 ? -18.091 -38.109 36.423 1.00 52.53 191 PRO A CA 1
ATOM 1535 C C . PRO A 1 191 ? -18.454 -36.649 36.683 1.00 52.53 191 PRO A C 1
ATOM 1537 O O . PRO A 1 191 ? -17.642 -35.864 37.171 1.00 52.53 191 PRO A O 1
ATOM 1540 N N . MET A 1 192 ? -19.676 -36.309 36.277 1.00 46.25 192 MET A N 1
ATOM 1541 C CA . MET A 1 192 ? -20.313 -35.009 36.425 1.00 46.25 192 MET A CA 1
ATOM 1542 C C . MET A 1 192 ? -20.034 -34.406 37.803 1.00 46.25 192 MET A C 1
ATOM 1544 O O . MET A 1 192 ? -20.579 -34.859 38.810 1.00 46.25 192 MET A O 1
ATOM 1548 N N . VAL A 1 193 ? -19.258 -33.326 37.832 1.00 52.72 193 VAL A N 1
ATOM 1549 C CA . VAL A 1 193 ? -19.406 -32.309 38.871 1.00 52.72 193 VAL A CA 1
ATOM 1550 C C . VAL A 1 193 ? -20.735 -31.617 38.566 1.00 52.72 193 VAL A C 1
ATOM 1552 O O . VAL A 1 193 ? -20.878 -30.951 37.542 1.00 52.72 193 VAL A O 1
ATOM 1555 N N . GLN A 1 194 ? -21.744 -31.874 39.400 1.00 54.09 194 GLN A N 1
ATOM 1556 C CA . GLN A 1 194 ? -23.052 -31.218 39.361 1.00 54.09 194 GLN A CA 1
ATOM 1557 C C . GLN A 1 194 ? -22.922 -29.774 39.861 1.00 54.09 194 GLN A C 1
ATOM 1559 O O . GLN A 1 194 ? -23.475 -29.416 40.898 1.00 54.09 194 GLN A O 1
ATOM 1564 N N . ASP A 1 195 ? -22.175 -28.942 39.142 1.00 56.78 195 ASP A N 1
ATOM 1565 C CA . ASP A 1 195 ? -22.230 -27.507 39.382 1.00 56.78 195 ASP A CA 1
ATOM 1566 C C . ASP A 1 195 ? -23.584 -27.003 38.875 1.00 56.78 195 ASP A C 1
ATOM 1568 O O . ASP A 1 195 ? -23.929 -27.136 37.698 1.00 56.78 195 ASP A O 1
ATOM 1572 N N . GLU A 1 196 ? -24.385 -26.491 39.811 1.00 63.16 196 GLU A N 1
ATOM 1573 C CA . GLU A 1 196 ? -25.704 -25.905 39.593 1.00 63.16 196 GLU A CA 1
ATOM 1574 C C . GLU A 1 196 ? -25.716 -25.014 38.344 1.00 63.16 196 GLU A C 1
ATOM 1576 O O . GLU A 1 196 ? -25.128 -23.929 38.314 1.00 63.16 196 GLU A O 1
ATOM 1581 N N . TYR A 1 197 ? -26.432 -25.463 37.313 1.00 56.88 197 TYR A N 1
ATOM 1582 C CA . TYR A 1 197 ? -26.659 -24.713 36.086 1.00 56.88 197 TYR A CA 1
ATOM 1583 C C . TYR A 1 197 ? -27.537 -23.495 36.405 1.00 56.88 197 TYR A C 1
ATOM 1585 O O . TYR A 1 197 ? -28.765 -23.553 36.338 1.00 56.88 197 TYR A O 1
ATOM 1593 N N . LYS A 1 198 ? -26.923 -22.380 36.813 1.00 70.50 198 LYS A N 1
ATOM 1594 C CA . LYS A 1 198 ? -27.626 -21.103 36.960 1.00 70.50 198 LYS A CA 1
ATOM 1595 C C . LYS A 1 198 ? -27.894 -20.569 35.553 1.00 70.50 198 LYS A C 1
ATOM 1597 O O . LYS A 1 198 ? -26.928 -20.254 34.857 1.00 70.50 198 LYS A O 1
ATOM 1602 N N . PRO A 1 199 ? -29.160 -20.464 35.102 1.00 65.12 199 PRO A N 1
ATOM 1603 C CA . PRO A 1 199 ? -29.453 -19.862 33.811 1.00 65.12 199 PRO A CA 1
ATOM 1604 C C . PRO A 1 199 ? -28.892 -18.442 33.828 1.00 65.12 199 PRO A C 1
ATOM 1606 O O . PRO A 1 199 ? -29.265 -17.634 34.681 1.00 65.12 199 PRO A O 1
ATOM 1609 N N . VAL A 1 200 ? -27.950 -18.161 32.926 1.00 63.12 200 VAL A N 1
ATOM 1610 C CA . VAL A 1 200 ? -27.384 -16.824 32.743 1.00 63.12 200 VAL A CA 1
ATOM 1611 C C . VAL A 1 200 ? -28.540 -15.925 32.319 1.00 63.12 200 VAL A C 1
ATOM 1613 O O . VAL A 1 200 ? -28.972 -15.946 31.170 1.00 63.12 200 VAL A O 1
ATOM 1616 N N . GLN A 1 201 ? -29.110 -15.204 33.283 1.00 57.91 201 GLN A N 1
ATOM 1617 C CA . GLN A 1 201 ? -30.203 -14.270 33.060 1.00 57.91 201 GLN A CA 1
ATOM 1618 C C . GLN A 1 201 ? -29.734 -13.235 32.043 1.00 57.91 201 GLN A C 1
ATOM 1620 O O . GLN A 1 201 ? -28.834 -12.467 32.361 1.00 57.91 201 GLN A O 1
ATOM 1625 N N . ASN A 1 202 ? -30.319 -13.261 30.840 1.00 57.94 202 ASN A N 1
ATOM 1626 C CA . ASN A 1 202 ? -30.302 -12.215 29.814 1.00 57.94 202 ASN A CA 1
ATOM 1627 C C . ASN A 1 202 ? -29.132 -11.230 29.936 1.00 57.94 202 ASN A C 1
ATOM 1629 O O . ASN A 1 202 ? -29.328 -10.036 30.170 1.00 57.94 202 ASN A O 1
ATOM 1633 N N . ALA A 1 203 ? -27.906 -11.733 29.797 1.00 63.03 203 ALA A N 1
ATOM 1634 C CA . ALA A 1 203 ? -26.743 -10.879 29.667 1.00 63.03 203 ALA A CA 1
ATOM 1635 C C . ALA A 1 203 ? -26.850 -10.236 28.284 1.00 63.03 203 ALA A C 1
ATOM 1637 O O . ALA A 1 203 ? -26.419 -10.800 27.279 1.00 63.03 203 ALA A O 1
ATOM 1638 N N . HIS A 1 204 ? -27.536 -9.094 28.222 1.00 62.00 204 HIS A N 1
ATOM 1639 C CA . HIS A 1 204 ? -27.607 -8.293 27.016 1.00 62.00 204 HIS A CA 1
ATOM 1640 C C . HIS A 1 204 ? -26.182 -8.045 26.524 1.00 62.00 204 HIS A C 1
ATOM 1642 O O . HIS A 1 204 ? -25.295 -7.671 27.299 1.00 62.00 204 HIS A O 1
ATOM 1648 N N . TYR A 1 205 ? -25.986 -8.313 25.235 1.00 60.62 205 TYR A N 1
ATOM 1649 C CA . TYR A 1 205 ? -24.726 -8.146 24.534 1.00 60.62 205 TYR A CA 1
ATOM 1650 C C . TYR A 1 205 ? -24.078 -6.812 24.915 1.00 60.62 205 TYR A C 1
ATOM 1652 O O . TYR A 1 205 ? -24.601 -5.744 24.601 1.00 60.62 205 TYR A O 1
ATOM 1660 N N . SER A 1 206 ? -22.968 -6.881 25.646 1.00 66.75 206 SER A N 1
ATOM 1661 C CA . SER A 1 206 ? -22.231 -5.705 26.091 1.00 66.75 206 SER A CA 1
ATOM 1662 C C . SER A 1 206 ? -21.032 -5.539 25.171 1.00 66.75 206 SER A C 1
ATOM 1664 O O . SER A 1 206 ? -20.065 -6.291 25.266 1.00 66.75 206 SER A O 1
ATOM 1666 N N . GLU A 1 207 ? -21.109 -4.560 24.271 1.00 64.69 207 GLU A N 1
ATOM 1667 C CA . GLU A 1 207 ? -20.083 -4.288 23.252 1.00 64.69 207 GLU A CA 1
ATOM 1668 C C . GLU A 1 207 ? -18.691 -4.024 23.862 1.00 64.69 207 GLU A C 1
ATOM 1670 O O . GLU A 1 207 ? -17.672 -4.285 23.231 1.00 64.69 207 GLU A O 1
ATOM 1675 N N . ASP A 1 208 ? -18.635 -3.597 25.127 1.00 63.81 208 ASP A N 1
ATOM 1676 C CA . ASP A 1 208 ? -17.393 -3.379 25.877 1.00 63.81 208 ASP A CA 1
ATOM 1677 C C . ASP A 1 208 ? -16.648 -4.678 26.256 1.00 63.81 208 ASP A C 1
ATOM 1679 O O . ASP A 1 208 ? -15.455 -4.629 26.557 1.00 63.81 208 ASP A O 1
ATOM 1683 N N . PHE A 1 209 ? -17.324 -5.833 26.239 1.00 64.94 209 PHE A N 1
ATOM 1684 C CA . PHE A 1 209 ? -16.745 -7.139 26.584 1.00 64.94 209 PHE A CA 1
ATOM 1685 C C . PHE A 1 209 ? -16.454 -8.022 25.367 1.00 64.94 209 PHE A C 1
ATOM 1687 O O . PHE A 1 209 ? -15.865 -9.095 25.514 1.00 64.94 209 PHE A O 1
ATOM 1694 N N . GLU A 1 210 ? -16.826 -7.587 24.162 1.00 63.22 210 GLU A N 1
ATOM 1695 C CA . GLU A 1 210 ? -16.494 -8.319 22.949 1.00 63.22 210 GLU A CA 1
ATOM 1696 C C . GLU A 1 210 ? -14.991 -8.195 22.675 1.00 63.22 210 GLU A C 1
ATOM 1698 O O . GLU A 1 210 ? -14.484 -7.177 22.195 1.00 63.22 210 GLU A O 1
ATOM 1703 N N . ILE A 1 211 ? -14.256 -9.267 22.965 1.00 58.16 211 ILE A N 1
ATOM 1704 C CA . ILE A 1 211 ? -12.869 -9.420 22.540 1.00 58.16 211 ILE A CA 1
ATOM 1705 C C . ILE A 1 211 ? -12.892 -9.665 21.024 1.00 58.16 211 ILE A C 1
ATOM 1707 O O . ILE A 1 211 ? -12.777 -10.800 20.560 1.00 58.16 211 ILE A O 1
ATOM 1711 N N . ARG A 1 212 ? -13.038 -8.584 20.239 1.00 57.66 212 ARG A N 1
ATOM 1712 C CA . ARG A 1 212 ? -12.809 -8.561 18.784 1.00 57.66 212 ARG A CA 1
ATOM 1713 C C . ARG A 1 212 ? -11.327 -8.789 18.528 1.00 57.66 212 ARG A C 1
ATOM 1715 O O . ARG A 1 212 ? -10.542 -7.883 18.243 1.00 57.66 212 ARG A O 1
ATOM 1722 N N . THR A 1 213 ? -10.920 -10.033 18.699 1.00 52.28 213 THR A N 1
ATOM 1723 C CA . THR A 1 213 ? -9.609 -10.515 18.318 1.00 52.28 213 THR A CA 1
ATOM 1724 C C . THR A 1 213 ? -9.525 -10.426 16.797 1.00 52.28 213 THR A C 1
ATOM 1726 O O . THR A 1 213 ? -9.963 -11.307 16.075 1.00 52.28 213 THR A O 1
ATOM 1729 N N . LYS A 1 214 ? -8.872 -9.348 16.350 1.00 58.41 214 LYS A N 1
ATOM 1730 C CA . LYS A 1 214 ? -8.211 -9.167 15.050 1.00 58.41 214 LYS A CA 1
ATOM 1731 C C . LYS A 1 214 ? -9.055 -8.517 13.935 1.00 58.41 214 LYS A C 1
ATOM 1733 O O . LYS A 1 214 ? -9.840 -9.148 13.241 1.00 58.41 214 LYS A O 1
ATOM 1738 N N . SER A 1 215 ? -8.697 -7.251 13.686 1.00 46.66 215 SER A N 1
ATOM 1739 C CA . SER A 1 215 ? -8.498 -6.595 12.373 1.00 46.66 215 SER A CA 1
ATOM 1740 C C . SER A 1 215 ? -9.488 -5.543 11.863 1.00 46.66 215 SER A C 1
ATOM 1742 O O . SER A 1 215 ? -9.137 -4.843 10.917 1.00 46.66 215 SER A O 1
ATOM 1744 N N . VAL A 1 216 ? -10.620 -5.291 12.522 1.00 58.72 216 VAL A N 1
ATOM 1745 C CA . VAL A 1 216 ? -11.479 -4.148 12.154 1.00 58.72 216 VAL A CA 1
ATOM 1746 C C . VAL A 1 216 ? -11.541 -3.167 13.320 1.00 58.72 216 VAL A C 1
ATOM 1748 O O . VAL A 1 216 ? -12.217 -3.401 14.319 1.00 58.72 216 VAL A O 1
ATOM 1751 N N . PHE A 1 217 ? -10.775 -2.078 13.223 1.00 55.72 217 PHE A N 1
ATOM 1752 C CA . PHE A 1 217 ? -10.819 -0.986 14.194 1.00 55.72 217 PHE A CA 1
ATOM 1753 C C . PHE A 1 217 ? -12.109 -0.195 13.980 1.00 55.72 217 PHE A C 1
ATOM 1755 O O . PHE A 1 217 ? -12.198 0.641 13.085 1.00 55.72 217 PHE A O 1
ATOM 1762 N N . PHE A 1 218 ? -13.120 -0.459 14.799 1.00 63.50 218 PHE A N 1
ATOM 1763 C CA . PHE A 1 218 ? -14.311 0.378 14.835 1.00 63.50 218 PHE A CA 1
ATOM 1764 C C . PHE A 1 218 ? -13.983 1.659 15.606 1.00 63.50 218 PHE A C 1
ATOM 1766 O O . PHE A 1 218 ? -13.542 1.614 16.757 1.00 63.50 218 PHE A O 1
ATOM 1773 N N . TYR A 1 219 ? -14.170 2.814 14.967 1.00 74.75 219 TYR A N 1
ATOM 1774 C CA . TYR A 1 219 ? -14.050 4.099 15.645 1.00 74.75 219 TYR A CA 1
ATOM 1775 C C . TYR A 1 219 ? -15.206 4.241 16.634 1.00 74.75 219 TYR A C 1
ATOM 1777 O O . TYR A 1 219 ? -16.364 4.369 16.240 1.00 74.75 219 TYR A O 1
ATOM 1785 N N . ARG A 1 220 ? -14.898 4.222 17.932 1.00 80.06 220 ARG A N 1
ATOM 1786 C CA . ARG A 1 220 ? -15.887 4.516 18.971 1.00 80.06 220 ARG A CA 1
ATOM 1787 C C . ARG A 1 220 ? -16.084 6.026 19.043 1.00 80.06 220 ARG A C 1
ATOM 1789 O O . ARG A 1 220 ? -15.241 6.742 19.587 1.00 80.06 220 ARG A O 1
ATOM 1796 N N . PHE A 1 221 ? -17.178 6.503 18.460 1.00 87.38 221 PHE A N 1
ATOM 1797 C CA . PHE A 1 221 ? -17.557 7.909 18.539 1.00 87.38 221 PHE A CA 1
ATOM 1798 C C . PHE A 1 221 ? -18.045 8.271 19.944 1.00 87.38 221 PHE A C 1
ATOM 1800 O O . PHE A 1 221 ? -18.527 7.419 20.695 1.00 87.38 221 PHE A O 1
ATOM 1807 N N . SER A 1 222 ? -17.917 9.543 20.317 1.00 89.81 222 SER A N 1
ATOM 1808 C CA . SER A 1 222 ? -18.519 10.035 21.558 1.00 89.81 222 SER A CA 1
ATOM 1809 C C . SER A 1 222 ? -20.045 9.992 21.480 1.00 89.81 222 SER A C 1
ATOM 1811 O O . SER A 1 222 ? -20.615 10.276 20.430 1.00 89.81 222 SER A O 1
ATOM 1813 N N . ALA A 1 223 ? -20.706 9.747 22.612 1.00 89.88 223 ALA A N 1
ATOM 1814 C CA . ALA A 1 223 ? -22.165 9.831 22.712 1.00 89.88 223 ALA A CA 1
ATOM 1815 C C . ALA A 1 223 ? -22.709 11.263 22.508 1.00 89.88 223 ALA A C 1
ATOM 1817 O O . ALA A 1 223 ? -23.865 11.433 22.138 1.00 89.88 223 ALA A O 1
ATOM 1818 N N . ASN A 1 224 ? -21.876 12.288 22.727 1.00 96.00 224 ASN A N 1
ATOM 1819 C CA . ASN A 1 224 ? -22.237 13.685 22.492 1.00 96.00 224 ASN A CA 1
ATOM 1820 C C . ASN A 1 224 ? -22.263 13.993 20.990 1.00 96.00 224 ASN A C 1
ATOM 1822 O O . ASN A 1 224 ? -21.271 13.753 20.296 1.00 96.00 224 ASN A O 1
ATOM 1826 N N . GLU A 1 225 ? -23.365 14.575 20.517 1.00 94.88 225 GLU A N 1
ATOM 1827 C CA . GLU A 1 225 ? -23.604 14.830 19.092 1.00 94.88 225 GLU A CA 1
ATOM 1828 C C . GLU A 1 225 ? -22.575 15.785 18.474 1.00 94.88 225 GLU A C 1
ATOM 1830 O O . GLU A 1 225 ? -22.008 15.479 17.427 1.00 94.88 225 GLU A O 1
ATOM 1835 N N . ASP A 1 226 ? -22.262 16.892 19.149 1.00 95.12 226 ASP A N 1
ATOM 1836 C CA . ASP A 1 226 ? -21.318 17.891 18.632 1.00 95.12 226 ASP A CA 1
ATOM 1837 C C . ASP A 1 226 ? -19.913 17.297 18.455 1.00 95.12 226 ASP A C 1
ATOM 1839 O O . ASP A 1 226 ? -19.292 17.402 17.396 1.00 95.12 226 ASP A O 1
ATOM 1843 N N . MET A 1 227 ? -19.436 16.567 19.467 1.00 93.44 227 MET A N 1
ATOM 1844 C CA . MET A 1 227 ? -18.145 15.878 19.407 1.00 93.44 227 MET A CA 1
ATOM 1845 C C . MET A 1 227 ? -18.135 14.762 18.354 1.00 93.44 227 MET A C 1
ATOM 1847 O O . MET A 1 227 ? -17.117 14.551 17.691 1.00 93.44 227 MET A O 1
ATOM 1851 N N . ARG A 1 228 ? -19.261 14.067 18.154 1.00 93.94 228 ARG A N 1
ATOM 1852 C CA . ARG A 1 228 ? -19.408 13.064 17.095 1.00 93.94 228 ARG A CA 1
ATOM 1853 C C . ARG A 1 228 ? -19.264 13.703 15.715 1.00 93.94 228 ARG A C 1
ATOM 1855 O O . ARG A 1 228 ? -18.568 13.154 14.861 1.00 93.94 228 ARG A O 1
ATOM 1862 N N . GLN A 1 229 ? -19.873 14.867 15.493 1.00 95.19 229 GLN A N 1
ATOM 1863 C CA . GLN A 1 229 ? -19.756 15.597 14.229 1.00 95.19 229 GLN A CA 1
ATOM 1864 C C . GLN A 1 229 ? -18.322 16.071 13.970 1.00 95.19 229 GLN A C 1
ATOM 1866 O O . GLN A 1 229 ? -17.823 15.928 12.851 1.00 95.19 229 GLN A O 1
ATOM 1871 N N . GLU A 1 230 ? -17.623 16.563 14.995 1.00 95.88 230 GLU A N 1
ATOM 1872 C CA . GLU A 1 230 ? -16.206 16.927 14.888 1.00 95.88 230 GLU A CA 1
ATOM 1873 C C . GLU A 1 230 ? -15.325 15.721 14.542 1.00 95.88 230 GLU A C 1
ATOM 1875 O O . GLU A 1 230 ? -14.485 15.801 13.642 1.00 95.88 230 GLU A O 1
ATOM 1880 N N . GLN A 1 231 ? -15.548 14.583 15.204 1.00 92.06 231 GLN A N 1
ATOM 1881 C CA . GLN A 1 231 ? -14.839 13.333 14.926 1.00 92.06 231 GLN A CA 1
ATOM 1882 C C . GLN A 1 231 ? -15.096 12.844 13.495 1.00 92.06 231 GLN A C 1
ATOM 1884 O O . GLN A 1 231 ? -14.153 12.477 12.796 1.00 92.06 231 GLN A O 1
ATOM 1889 N N . MET A 1 232 ? -16.344 12.906 13.023 1.00 93.56 232 MET A N 1
ATOM 1890 C CA . MET A 1 232 ? -16.699 12.568 11.642 1.00 93.56 232 MET A CA 1
ATOM 1891 C C . MET A 1 232 ? -16.045 13.507 10.626 1.00 93.56 232 MET A C 1
ATOM 1893 O O . MET A 1 232 ? -15.558 13.058 9.589 1.00 93.56 232 MET A O 1
ATOM 1897 N N . LYS A 1 233 ? -15.992 14.812 10.913 1.00 96.31 233 LYS A N 1
ATOM 1898 C CA . LYS A 1 233 ? -15.314 15.792 10.056 1.00 96.31 233 LYS A CA 1
ATOM 1899 C C . LYS A 1 233 ? -13.810 15.524 9.985 1.00 96.31 233 LYS A C 1
ATOM 1901 O O . LYS A 1 233 ? -13.237 15.577 8.899 1.00 96.31 233 LYS A O 1
ATOM 1906 N N . ALA A 1 234 ? -13.184 15.206 11.117 1.00 92.62 234 ALA A N 1
ATOM 1907 C CA . ALA A 1 234 ? -11.772 14.841 11.173 1.00 92.62 234 ALA A CA 1
ATOM 1908 C C . ALA A 1 234 ? -11.482 13.550 10.389 1.00 92.62 234 ALA A C 1
ATOM 1910 O O . ALA A 1 234 ? -10.498 13.490 9.654 1.00 92.62 234 ALA A O 1
ATOM 1911 N N . LEU A 1 235 ? -12.358 12.548 10.492 1.00 91.25 235 LEU A N 1
ATOM 1912 C CA . LEU A 1 235 ? -12.234 11.287 9.762 1.00 91.25 235 LEU A CA 1
ATOM 1913 C C . LEU A 1 235 ? -12.329 11.505 8.246 1.00 91.25 235 LEU A C 1
ATOM 1915 O O . LEU A 1 235 ? -11.430 11.092 7.520 1.00 91.25 235 LEU A O 1
ATOM 1919 N N . ARG A 1 236 ? -13.328 12.263 7.776 1.00 94.50 236 ARG A N 1
ATOM 1920 C CA . ARG A 1 236 ? -13.454 12.628 6.352 1.00 94.50 236 ARG A CA 1
ATOM 1921 C C . ARG A 1 236 ? -12.244 13.407 5.834 1.00 94.50 236 ARG A C 1
ATOM 1923 O O . ARG A 1 236 ? -11.826 13.215 4.696 1.00 94.50 236 ARG A O 1
ATOM 1930 N N . ALA A 1 237 ? -11.660 14.281 6.657 1.00 94.25 237 ALA A N 1
ATOM 1931 C CA . ALA A 1 237 ? -10.442 14.997 6.286 1.00 94.25 237 ALA A CA 1
ATOM 1932 C C . ALA A 1 237 ? -9.266 14.027 6.076 1.00 94.25 237 ALA A C 1
ATOM 1934 O O . ALA A 1 237 ? -8.557 14.137 5.077 1.00 94.25 237 ALA A O 1
ATOM 1935 N N . LEU A 1 238 ? -9.089 13.043 6.963 1.00 90.25 238 LEU A N 1
ATOM 1936 C CA . LEU A 1 238 ? -8.059 12.010 6.807 1.00 90.25 238 LEU A CA 1
ATOM 1937 C C . LEU A 1 238 ? -8.289 11.135 5.568 1.00 90.25 238 LEU A C 1
ATOM 1939 O O . LEU A 1 238 ? -7.337 10.867 4.836 1.00 90.25 238 LEU A O 1
ATOM 1943 N N . GLU A 1 239 ? -9.534 10.737 5.303 1.00 92.44 239 GLU A N 1
ATOM 1944 C CA . GLU A 1 239 ? -9.894 9.986 4.094 1.00 92.44 239 GLU A CA 1
ATOM 1945 C C . GLU A 1 239 ? -9.551 10.779 2.831 1.00 92.44 239 GLU A C 1
ATOM 1947 O O . GLU A 1 239 ? -8.844 10.269 1.965 1.00 92.44 239 GLU A O 1
ATOM 1952 N N . SER A 1 240 ? -9.923 12.063 2.772 1.00 95.06 240 SER A N 1
ATOM 1953 C CA . SER A 1 240 ? -9.607 12.922 1.623 1.00 95.06 240 SER A CA 1
ATOM 1954 C C . SER A 1 240 ? -8.097 13.063 1.370 1.00 95.06 240 SER A C 1
ATOM 1956 O O . SER A 1 240 ? -7.643 13.066 0.222 1.00 95.06 240 SER A O 1
ATOM 1958 N N . LEU A 1 241 ? -7.283 13.118 2.431 1.00 91.50 241 LEU A N 1
ATOM 1959 C CA . LEU A 1 241 ? -5.822 13.138 2.319 1.00 91.50 241 LEU A CA 1
ATOM 1960 C C . LEU A 1 241 ? -5.271 11.802 1.797 1.00 91.50 241 LEU A C 1
ATOM 1962 O O . LEU A 1 241 ? -4.349 11.789 0.986 1.00 91.50 241 LEU A O 1
ATOM 1966 N N . SER A 1 242 ? -5.839 10.673 2.218 1.00 93.69 242 SER A N 1
ATOM 1967 C CA . SER A 1 242 ? -5.446 9.360 1.697 1.00 93.69 242 SER A CA 1
ATOM 1968 C C . SER A 1 242 ? -5.850 9.187 0.231 1.00 93.69 242 SER A C 1
ATOM 1970 O O . SER A 1 242 ? -5.068 8.681 -0.573 1.00 93.69 242 SER A O 1
ATOM 1972 N N . ASP A 1 243 ? -7.038 9.651 -0.149 1.00 92.19 243 ASP A N 1
ATOM 1973 C CA . ASP A 1 243 ? -7.535 9.572 -1.523 1.00 92.19 243 ASP A CA 1
ATOM 1974 C C . ASP A 1 243 ? -6.702 10.417 -2.480 1.00 92.19 243 ASP A C 1
ATOM 1976 O O . ASP A 1 243 ? -6.322 9.941 -3.549 1.00 92.19 243 ASP A O 1
ATOM 1980 N N . THR A 1 244 ? -6.334 11.634 -2.078 1.00 92.62 244 THR A N 1
ATOM 1981 C CA . THR A 1 244 ? -5.423 12.481 -2.864 1.00 92.62 244 THR A CA 1
ATOM 1982 C C . THR A 1 244 ? -4.043 11.845 -3.029 1.00 92.62 244 THR A C 1
ATOM 1984 O O . THR A 1 244 ? -3.502 11.850 -4.136 1.00 92.62 244 THR A O 1
ATOM 1987 N N . GLN A 1 245 ? -3.495 11.215 -1.985 1.00 93.38 245 GLN A N 1
ATOM 1988 C CA . GLN A 1 245 ? -2.239 10.463 -2.089 1.00 93.38 245 GLN A CA 1
ATOM 1989 C C . GLN A 1 245 ? -2.365 9.264 -3.037 1.00 93.38 245 GLN A C 1
ATOM 1991 O O . GLN A 1 245 ? -1.518 9.074 -3.912 1.00 93.38 245 GLN A O 1
ATOM 1996 N N . ARG A 1 246 ? -3.440 8.476 -2.915 1.00 92.31 246 ARG A N 1
ATOM 1997 C CA . ARG A 1 246 ? -3.717 7.341 -3.810 1.00 92.31 246 ARG A CA 1
ATOM 1998 C C . ARG A 1 246 ? -3.865 7.800 -5.261 1.00 92.31 246 ARG A C 1
ATOM 2000 O O . ARG A 1 246 ? -3.287 7.178 -6.152 1.00 92.31 246 ARG A O 1
ATOM 2007 N N . ALA A 1 247 ? -4.567 8.905 -5.501 1.00 94.94 247 ALA A N 1
ATOM 2008 C CA . ALA A 1 247 ? -4.717 9.499 -6.825 1.00 94.94 247 ALA A CA 1
ATOM 2009 C C . ALA A 1 247 ? -3.369 9.956 -7.406 1.00 94.94 247 ALA A C 1
ATOM 2011 O O . ALA A 1 247 ? -3.078 9.659 -8.565 1.00 94.94 247 ALA A O 1
ATOM 2012 N N . ALA A 1 248 ? -2.513 10.601 -6.606 1.00 93.25 248 ALA A N 1
ATOM 2013 C CA . ALA A 1 248 ? -1.178 11.020 -7.035 1.00 93.25 248 ALA A CA 1
ATOM 2014 C C . ALA A 1 248 ? -0.297 9.824 -7.437 1.00 93.25 248 ALA A C 1
ATOM 2016 O O . ALA A 1 248 ? 0.340 9.846 -8.491 1.00 93.25 248 ALA A O 1
ATOM 2017 N N . VAL A 1 249 ? -0.319 8.737 -6.656 1.00 95.19 249 VAL A N 1
ATOM 2018 C CA . VAL A 1 249 ? 0.406 7.496 -6.982 1.00 95.19 249 VAL A CA 1
ATOM 2019 C C . VAL A 1 249 ? -0.113 6.875 -8.283 1.00 95.19 249 VAL A C 1
ATOM 2021 O O . VAL A 1 249 ? 0.676 6.461 -9.135 1.00 95.19 249 VAL A O 1
ATOM 2024 N N . GLN A 1 250 ? -1.432 6.841 -8.486 1.00 95.31 250 GLN A N 1
ATOM 2025 C CA . GLN A 1 250 ? -2.023 6.332 -9.727 1.00 95.31 250 GLN A CA 1
ATOM 2026 C C . GLN A 1 250 ? -1.654 7.190 -10.943 1.00 95.31 250 GLN A C 1
ATOM 2028 O O . GLN A 1 250 ? -1.352 6.644 -12.006 1.00 95.31 250 GLN A O 1
ATOM 2033 N N . GLN A 1 251 ? -1.642 8.517 -10.801 1.00 95.19 251 GLN A N 1
ATOM 2034 C CA . GLN A 1 251 ? -1.199 9.427 -11.858 1.00 95.19 251 GLN A CA 1
ATOM 2035 C C . GLN A 1 251 ? 0.280 9.216 -12.197 1.00 95.19 251 GLN A C 1
ATOM 2037 O O . GLN A 1 251 ? 0.614 9.068 -13.372 1.00 95.19 251 GLN A O 1
ATOM 2042 N N . ALA A 1 252 ? 1.151 9.105 -11.190 1.00 93.12 252 ALA A N 1
ATOM 2043 C CA . ALA A 1 252 ? 2.569 8.812 -11.393 1.00 93.12 252 ALA A CA 1
ATOM 2044 C C . ALA A 1 252 ? 2.776 7.479 -12.134 1.00 93.12 252 ALA A C 1
ATOM 2046 O O . ALA A 1 252 ? 3.533 7.422 -13.103 1.00 93.12 252 ALA A O 1
ATOM 2047 N N . LYS A 1 253 ? 2.033 6.428 -11.757 1.00 97.12 253 LYS A N 1
ATOM 2048 C CA . LYS A 1 253 ? 2.066 5.126 -12.444 1.00 97.12 253 LYS A CA 1
ATOM 2049 C C . LYS A 1 253 ? 1.626 5.226 -13.909 1.00 97.12 253 LYS A C 1
ATOM 2051 O O . LYS A 1 253 ? 2.229 4.590 -14.771 1.00 97.12 253 LYS A O 1
ATOM 2056 N N . ARG A 1 254 ? 0.597 6.028 -14.210 1.00 96.25 254 ARG A N 1
ATOM 2057 C CA . ARG A 1 254 ? 0.140 6.274 -15.592 1.00 96.25 254 ARG A CA 1
ATOM 2058 C C . ARG A 1 254 ? 1.200 6.996 -16.423 1.00 96.25 254 ARG A C 1
ATOM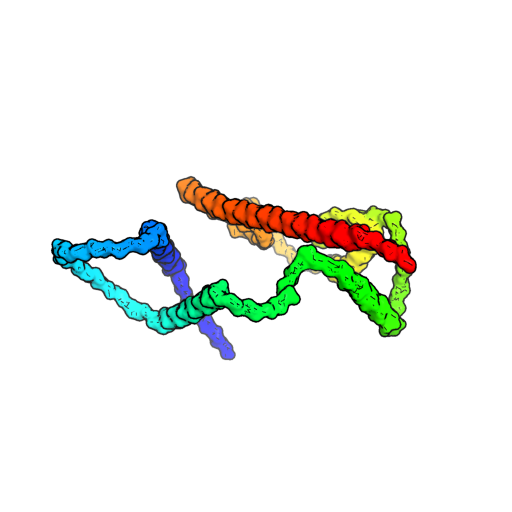 2060 O O . ARG A 1 254 ? 1.448 6.594 -17.557 1.00 96.25 254 ARG A O 1
ATOM 2067 N N . LEU A 1 255 ? 1.841 8.019 -15.858 1.00 96.88 255 LEU A N 1
ATOM 2068 C CA . LEU A 1 255 ? 2.918 8.754 -16.528 1.00 96.88 255 LEU A CA 1
ATOM 2069 C C . LEU A 1 255 ? 4.135 7.862 -16.798 1.00 96.88 255 LEU A C 1
ATOM 2071 O O . LEU A 1 255 ? 4.691 7.910 -17.894 1.00 96.88 255 LEU A O 1
ATOM 2075 N N . ASP A 1 256 ? 4.520 7.013 -15.842 1.00 95.25 256 ASP A N 1
ATOM 2076 C CA . ASP A 1 256 ? 5.623 6.067 -16.031 1.00 95.25 256 ASP A CA 1
ATOM 2077 C C . ASP A 1 256 ? 5.314 5.050 -17.140 1.00 95.25 256 ASP A C 1
ATOM 2079 O O . ASP A 1 256 ? 6.131 4.825 -18.033 1.00 95.25 256 ASP A O 1
ATOM 2083 N N . LEU A 1 257 ? 4.097 4.498 -17.157 1.00 96.62 257 LEU A N 1
ATOM 2084 C CA . LEU A 1 257 ? 3.658 3.586 -18.213 1.00 96.62 257 LEU A CA 1
ATOM 2085 C C . LEU A 1 257 ? 3.703 4.253 -19.594 1.00 96.62 257 LEU A C 1
ATOM 2087 O O . LEU A 1 257 ? 4.220 3.663 -20.544 1.00 96.62 257 LEU A O 1
ATOM 2091 N N . HIS A 1 258 ? 3.237 5.499 -19.698 1.00 97.25 258 HIS A N 1
ATOM 2092 C CA . HIS A 1 258 ? 3.308 6.274 -20.937 1.00 97.25 258 HIS A CA 1
ATOM 2093 C C . HIS A 1 258 ? 4.759 6.528 -21.372 1.00 97.25 258 HIS A C 1
ATOM 2095 O O . HIS A 1 258 ? 5.102 6.386 -22.545 1.00 97.25 258 HIS A O 1
ATOM 2101 N N . ARG A 1 259 ? 5.653 6.860 -20.433 1.00 97.25 259 ARG A N 1
ATOM 2102 C CA . ARG A 1 259 ? 7.083 7.047 -20.717 1.00 97.25 259 ARG A CA 1
ATOM 2103 C C . ARG A 1 259 ? 7.724 5.758 -21.237 1.00 97.25 259 ARG A C 1
ATOM 2105 O O . ARG A 1 259 ? 8.493 5.807 -22.198 1.00 97.25 259 ARG A O 1
ATOM 2112 N N . ARG A 1 260 ? 7.404 4.606 -20.635 1.00 96.50 260 ARG A N 1
ATOM 2113 C CA . ARG A 1 260 ? 7.883 3.289 -21.092 1.00 96.50 260 ARG A CA 1
ATOM 2114 C C . ARG A 1 260 ? 7.366 2.954 -22.491 1.00 96.50 260 ARG A C 1
ATOM 2116 O O . ARG A 1 260 ? 8.148 2.473 -23.309 1.00 96.50 260 ARG A O 1
ATOM 2123 N N . ALA A 1 261 ? 6.096 3.242 -22.776 1.00 96.94 261 ALA A N 1
ATOM 2124 C CA . ALA A 1 261 ? 5.502 3.043 -24.097 1.00 96.94 261 ALA A CA 1
ATOM 2125 C C . ALA A 1 261 ? 6.216 3.883 -25.170 1.00 96.94 261 ALA A C 1
ATOM 2127 O O . ALA A 1 261 ? 6.704 3.319 -26.147 1.00 96.94 261 ALA A O 1
ATOM 2128 N N . ASN A 1 262 ? 6.407 5.183 -24.926 1.00 97.88 262 ASN A N 1
ATOM 2129 C CA . ASN A 1 262 ? 7.139 6.069 -25.839 1.00 97.88 262 ASN A CA 1
ATOM 2130 C C . ASN A 1 262 ? 8.578 5.591 -26.072 1.00 97.88 262 ASN A C 1
ATOM 2132 O O . ASN A 1 262 ? 9.072 5.578 -27.196 1.00 97.88 262 ASN A O 1
ATOM 2136 N N . ARG A 1 263 ? 9.275 5.163 -25.010 1.00 97.69 263 ARG A N 1
ATOM 2137 C CA . ARG A 1 263 ? 10.638 4.626 -25.137 1.00 97.69 263 ARG A CA 1
ATOM 2138 C C . ARG A 1 263 ? 10.662 3.364 -26.000 1.00 97.69 263 ARG A C 1
ATOM 2140 O O . ARG A 1 263 ? 11.577 3.204 -26.805 1.00 97.69 263 ARG A O 1
ATOM 2147 N N . LYS A 1 264 ? 9.677 2.477 -25.836 1.00 97.94 264 LYS A N 1
ATOM 2148 C CA . LYS A 1 264 ? 9.540 1.261 -26.646 1.00 97.94 264 LYS A CA 1
ATOM 2149 C C . LYS A 1 264 ? 9.334 1.606 -28.119 1.00 97.94 264 LYS A C 1
ATOM 2151 O O . LYS A 1 264 ? 10.006 1.019 -28.958 1.00 97.94 264 LYS A O 1
ATOM 2156 N N . GLU A 1 265 ? 8.467 2.568 -28.416 1.00 98.38 265 GLU A N 1
ATOM 2157 C CA . GLU A 1 265 ? 8.215 3.042 -29.779 1.00 98.38 265 GLU A CA 1
ATOM 2158 C C . GLU A 1 265 ? 9.491 3.589 -30.430 1.00 98.38 265 GLU A C 1
ATOM 2160 O O . GLU A 1 265 ? 9.881 3.112 -31.489 1.00 98.38 265 GLU A O 1
ATOM 2165 N N . ILE A 1 266 ? 10.229 4.466 -29.739 1.00 97.44 266 ILE A N 1
ATOM 2166 C CA . ILE A 1 266 ? 11.509 5.006 -30.231 1.00 97.44 266 ILE A CA 1
ATOM 2167 C C . ILE A 1 266 ? 12.509 3.885 -30.553 1.00 97.44 266 ILE A C 1
ATOM 2169 O O . ILE A 1 266 ? 13.206 3.939 -31.566 1.00 97.44 266 ILE A O 1
ATOM 2173 N N . ILE A 1 267 ? 12.608 2.865 -29.694 1.00 96.81 267 ILE A N 1
ATOM 2174 C CA . ILE A 1 267 ? 13.509 1.726 -29.922 1.00 96.81 267 ILE A CA 1
ATOM 2175 C C . ILE A 1 267 ? 13.073 0.925 -31.153 1.00 96.81 267 ILE A C 1
ATOM 2177 O O . ILE A 1 267 ? 13.929 0.508 -31.934 1.00 96.81 267 ILE A O 1
ATOM 2181 N N . LEU A 1 268 ? 11.769 0.701 -31.333 1.00 97.69 268 LEU A N 1
ATOM 2182 C CA . LEU A 1 268 ? 11.240 -0.012 -32.495 1.00 97.69 268 LEU A CA 1
ATOM 2183 C C . LEU A 1 268 ? 11.514 0.754 -33.792 1.00 97.69 268 LEU A C 1
ATOM 2185 O O . LEU A 1 268 ? 12.024 0.147 -34.731 1.00 97.69 268 LEU A O 1
ATOM 2189 N N . SER A 1 269 ? 11.283 2.067 -33.816 1.00 98.12 269 SER A N 1
ATOM 2190 C CA . SER A 1 269 ? 11.578 2.907 -34.983 1.00 98.12 269 SER A CA 1
ATOM 2191 C C . SER A 1 269 ? 13.063 2.863 -35.345 1.00 98.12 269 SER A C 1
ATOM 2193 O O . SER A 1 269 ? 13.408 2.575 -36.486 1.00 98.12 269 SER A O 1
ATOM 2195 N N . LYS A 1 270 ? 13.964 3.003 -34.360 1.00 97.94 270 LYS A N 1
ATOM 2196 C CA . LYS A 1 270 ? 15.417 2.895 -34.594 1.00 97.94 270 LYS A CA 1
ATOM 2197 C C . LYS A 1 270 ? 15.838 1.528 -35.134 1.00 97.94 270 LYS A C 1
ATOM 2199 O O . LYS A 1 270 ? 16.745 1.438 -35.956 1.00 97.94 270 LYS A O 1
ATOM 2204 N N . ARG A 1 271 ? 15.204 0.446 -34.670 1.00 97.00 271 ARG A N 1
ATOM 2205 C CA . ARG A 1 271 ? 15.465 -0.908 -35.187 1.00 97.00 271 ARG A CA 1
ATOM 2206 C C . ARG A 1 271 ? 15.005 -1.053 -36.634 1.00 97.00 271 ARG A C 1
ATOM 2208 O O . ARG A 1 271 ? 15.719 -1.660 -37.422 1.00 97.00 271 ARG A O 1
ATOM 2215 N N . GLN A 1 272 ? 13.847 -0.495 -36.980 1.00 97.38 272 GLN A N 1
ATOM 2216 C CA . GLN A 1 272 ? 13.345 -0.497 -38.354 1.00 97.38 272 GLN A CA 1
ATOM 2217 C C . GLN A 1 272 ? 14.251 0.311 -39.287 1.00 97.38 272 GLN A C 1
ATOM 2219 O O . GLN A 1 272 ? 14.607 -0.186 -40.351 1.00 97.38 272 GLN A O 1
ATOM 2224 N N . GLU A 1 273 ? 14.686 1.501 -38.867 1.00 96.75 273 GLU A N 1
ATOM 2225 C CA . GLU A 1 273 ? 15.661 2.315 -39.603 1.00 96.75 273 GLU A CA 1
ATOM 2226 C C . GLU A 1 273 ? 16.970 1.550 -39.832 1.00 96.75 273 GLU A C 1
ATOM 2228 O O . GLU A 1 273 ? 17.481 1.513 -40.950 1.00 96.75 273 GLU A O 1
ATOM 2233 N N . PHE A 1 274 ? 17.484 0.879 -38.797 1.00 95.56 274 PHE A N 1
ATOM 2234 C CA . PHE A 1 274 ? 18.699 0.073 -38.900 1.00 95.56 274 PHE A CA 1
ATOM 2235 C C . PHE A 1 274 ? 18.543 -1.104 -39.874 1.00 95.56 274 PHE A C 1
ATOM 2237 O O . PHE A 1 274 ? 19.416 -1.324 -40.711 1.00 95.56 274 PHE A O 1
ATOM 2244 N N . ILE A 1 275 ? 17.425 -1.837 -39.810 1.00 95.44 275 ILE A N 1
ATOM 2245 C CA . ILE A 1 275 ? 17.125 -2.925 -40.755 1.00 95.44 275 ILE A CA 1
ATOM 2246 C C . ILE A 1 275 ? 17.031 -2.377 -42.185 1.00 95.44 275 ILE A C 1
ATOM 2248 O O . ILE A 1 275 ? 17.637 -2.937 -43.095 1.00 95.44 275 ILE A O 1
ATOM 2252 N N . SER A 1 276 ? 16.332 -1.255 -42.381 1.00 94.44 276 SER A N 1
ATOM 2253 C CA . SER A 1 276 ? 16.221 -0.609 -43.691 1.00 94.44 276 SER A CA 1
ATOM 2254 C C . SER A 1 276 ? 17.585 -0.189 -44.238 1.00 94.44 276 SER A C 1
ATOM 2256 O O . SER A 1 276 ? 17.823 -0.351 -45.429 1.00 94.44 276 SER A O 1
ATOM 2258 N N . LEU A 1 277 ? 18.485 0.328 -43.398 1.00 94.25 277 LEU A N 1
ATOM 2259 C CA . LEU A 1 277 ? 19.837 0.709 -43.813 1.00 94.25 277 LEU A CA 1
ATOM 2260 C C . LEU A 1 277 ? 20.670 -0.514 -44.229 1.00 94.25 277 LEU A C 1
ATOM 2262 O O . LEU A 1 277 ? 21.413 -0.448 -45.204 1.00 94.25 277 LEU A O 1
ATOM 2266 N N . MET A 1 278 ? 20.525 -1.638 -43.521 1.00 91.44 278 MET A N 1
ATOM 2267 C CA . MET A 1 278 ? 21.264 -2.873 -43.807 1.00 91.44 278 MET A CA 1
ATOM 2268 C C . MET A 1 278 ? 20.766 -3.599 -45.067 1.00 91.44 278 MET A C 1
ATOM 2270 O O . MET A 1 278 ? 21.564 -4.215 -45.766 1.00 91.44 278 MET A O 1
ATOM 2274 N N . CYS A 1 279 ? 19.474 -3.519 -45.397 1.00 86.25 279 CYS A N 1
ATOM 2275 C CA . CYS A 1 279 ? 18.899 -4.202 -46.565 1.00 86.25 279 CYS A CA 1
ATOM 2276 C C . CYS A 1 279 ? 19.084 -3.460 -47.907 1.00 86.25 279 CYS A C 1
ATOM 2278 O O . CYS A 1 279 ? 18.751 -4.020 -48.948 1.00 86.25 279 CYS A O 1
ATOM 2280 N N . VAL A 1 280 ? 19.593 -2.221 -47.914 1.00 83.56 280 VAL A N 1
ATOM 2281 C CA . VAL A 1 280 ? 19.720 -1.380 -49.130 1.00 83.56 280 VAL A CA 1
ATOM 2282 C C . VAL A 1 280 ? 21.080 -1.520 -49.829 1.00 83.56 280 VAL A C 1
ATOM 2284 O O . VAL A 1 280 ? 21.288 -0.938 -50.889 1.00 83.56 280 VAL A O 1
ATOM 2287 N N . HIS A 1 281 ? 21.992 -2.347 -49.317 1.00 64.38 281 HIS A N 1
ATOM 2288 C CA . HIS A 1 281 ? 23.154 -2.788 -50.088 1.00 64.38 281 HIS A CA 1
ATOM 2289 C C . HIS A 1 281 ? 22.855 -4.147 -50.730 1.00 64.38 281 HIS A C 1
ATOM 2291 O O . HIS A 1 281 ? 23.188 -5.176 -50.138 1.00 64.38 281 HIS A O 1
ATOM 2297 N N . PRO A 1 282 ? 22.227 -4.197 -51.927 1.00 66.81 282 PRO A N 1
ATOM 2298 C CA . PRO A 1 282 ? 22.285 -5.410 -52.715 1.00 66.81 282 PRO A CA 1
ATOM 2299 C C . PRO A 1 282 ? 23.766 -5.677 -52.956 1.00 66.81 282 PRO A C 1
ATOM 2301 O O . PRO A 1 282 ? 24.496 -4.795 -53.415 1.00 66.81 282 PRO A O 1
ATOM 2304 N N . LEU A 1 283 ? 24.210 -6.872 -52.579 1.00 64.19 283 LEU A N 1
ATOM 2305 C CA . LEU A 1 283 ? 25.491 -7.408 -53.001 1.00 64.19 283 LEU A CA 1
ATOM 2306 C C . LEU A 1 283 ? 25.483 -7.354 -54.529 1.00 64.19 283 LEU A 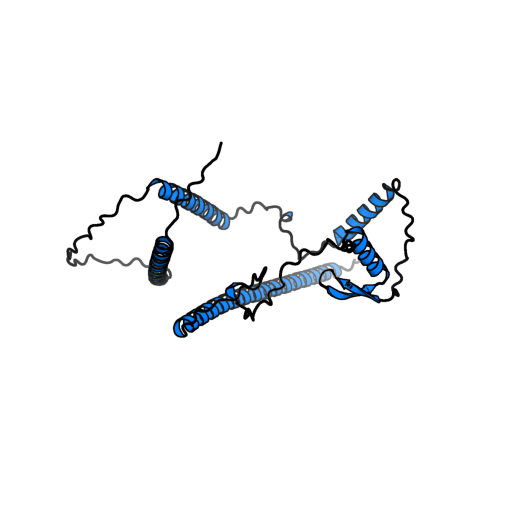C 1
ATOM 2308 O O . LEU A 1 283 ? 24.867 -8.186 -55.187 1.00 64.19 283 LEU A O 1
ATOM 2312 N N . THR A 1 284 ? 26.079 -6.309 -55.097 1.00 69.88 284 THR A N 1
ATOM 2313 C CA . THR A 1 284 ? 26.413 -6.273 -56.513 1.00 69.88 284 THR A CA 1
ATOM 2314 C C . THR A 1 284 ? 27.512 -7.305 -56.684 1.00 69.88 284 THR A C 1
ATOM 2316 O O . THR A 1 284 ? 28.681 -7.019 -56.431 1.00 69.88 284 THR A O 1
ATOM 2319 N N . GLU A 1 285 ? 27.087 -8.532 -56.978 1.00 67.69 285 GLU A N 1
ATOM 2320 C CA . GLU A 1 285 ? 27.938 -9.644 -57.376 1.00 67.69 285 GLU A CA 1
ATOM 2321 C C . GLU A 1 285 ? 28.789 -9.198 -58.575 1.00 67.69 285 GLU A C 1
ATOM 2323 O O . GLU A 1 285 ? 28.263 -8.683 -59.567 1.00 67.69 285 GLU A O 1
ATOM 2328 N N . VAL A 1 286 ? 30.108 -9.336 -58.424 1.00 66.69 286 VAL A N 1
ATOM 2329 C CA . VAL A 1 286 ? 31.132 -9.146 -59.462 1.00 66.69 286 VAL A CA 1
ATOM 2330 C C . VAL A 1 286 ? 31.634 -10.517 -59.875 1.00 66.69 286 VAL A C 1
ATOM 2332 O O . VAL A 1 286 ? 31.879 -11.332 -58.956 1.00 66.69 286 VAL A O 1
#

Sequence (286 aa):
MNVNNSYKSISQSSILNLKAELFKKKASIQQVSNANLNQDLYFSVKPKVSPSPVEEAQIPPPKKSGPPLEKPLNEKIKLSLNMKAEKYRKLLLKSTYEDYEPLEEDSLVDFSRMPVEDTEKLLSRLIREEENNEEVIHSQGPQHILTFDDPLEEVIDEFGRTRMVPRHEAIRIKHEQDVHGNSPIPLSMSPMVQDEYKPVQNAHYSEDFEIRTKSVFFYRFSANEDMRQEQMKALRALESLSDTQRAAVQQAKRLDLHRRANRKEIILSKRQEFISLMCVHPLTEV